Protein AF-A0A819QNM7-F1 (afdb_monomer_lite)

Secondary structure (DSSP, 8-state):
-HHHHHHHHHHHHHHSEEE-SBPPPHHHHHHHHHHHHHHHHHHHHHHHHHHHHHHHHHHHH-HHHHTTTTTEEEEEEEETTTTEEEEEEEE-----SHHHHHHHTSTT-EEEEEE--SSTTSPPEEEEEEEEESSHHHHHHH-BSHHHH-HHHHHHHHHHHTTTS--------GGG--S-TT-BHHHHHHTTTEEEEEEEE-HHHHHHHH-----EE-------HHHHHHHHHHTSTTHHHHHHHHHHHH--HHHHHHHSTTTEE-B-S-SEEEGGGTEEEEEEE-GGGGSTTS---

Foldseek 3Di:
DLVVLLVVLVVVQLQAWDFAQFQDDPVRQVVVLVVSVVCSQVVSLVVLLVVLVVVLVVLLVVCVVLVVQQQFDWAWDQDPVPSAIDTDRDRPPPPPDPVVVVLLNDSLFKDWDWADYNPPPDDIDTLPQQIDGSGNSNRQQSGFCLLLQDQVSVVVVCVVVVRPDDQPFGRDHPVPDPDPSPHGNNVCVSSSQFNDKDKFFASPQVCVQLPFDDKDFDDDDDPDPVNVVLVVVCVVPPVNVVVVVVVVVPDDPVVCCVPGVVGITGGGPDRIDRSSRTMDIDTDGHVCCVGSVPDPD

Organism: NCBI:txid392033

pLDDT: mean 73.73, std 16.75, range [39.16, 96.5]

Sequence (297 aa):
MSIQAVNDNWQLFVERQLVTGNALSPQLFQTEANYLLHQFQTQTQVIVFQALQLIRTITHVDRLIAVLRVNSNTYIYRSESANLFNITTRFDRLFTTLDTLNFSQSINCSYISMYIDPDPSNIAYRIPSFYFGCFNLEAIVQSLLECFYDTTCIDIIKLFIQLTGSINVSALNSNKIRVELNATMETIVSELMIEQWNSLTNYSNYFLICAPQTCTYTVIERYNFLHAIVMVFGLYGGLIVAFRFLALFLNNYEQLQIQYSDTLQYPCSQIGITYGSFISIKPIFHQVCSSSFTSDE

Radius of gyration: 33.85 Å; chains: 1; bounding box: 77×41×111 Å

Structure (mmCIF, N/CA/C/O backbone):
data_AF-A0A819QNM7-F1
#
_entry.id   AF-A0A819QNM7-F1
#
loop_
_atom_site.group_PDB
_atom_site.id
_atom_site.type_symbol
_atom_site.label_atom_id
_atom_site.label_alt_id
_atom_site.label_comp_id
_atom_site.label_asym_id
_atom_site.label_entity_id
_atom_site.label_seq_id
_atom_site.pdbx_PDB_ins_code
_atom_site.Cartn_x
_atom_site.Cartn_y
_atom_site.Cartn_z
_atom_site.occupancy
_atom_site.B_iso_or_equiv
_atom_site.auth_seq_id
_atom_site.auth_comp_id
_atom_site.auth_asym_id
_atom_site.auth_atom_id
_atom_site.pdbx_PDB_model_num
ATOM 1 N N . MET A 1 1 ? 0.067 -7.062 -8.976 1.00 80.31 1 MET A N 1
ATOM 2 C CA . MET A 1 1 ? 0.293 -7.682 -7.649 1.00 80.31 1 MET A CA 1
ATOM 3 C C . MET A 1 1 ? -0.25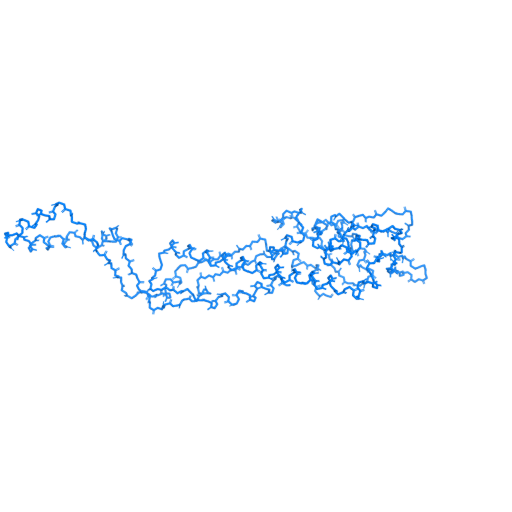0 -6.817 -6.518 1.00 80.31 1 MET A C 1
ATOM 5 O O . MET A 1 1 ? -1.184 -7.259 -5.869 1.00 80.31 1 MET A O 1
ATOM 9 N N . SER A 1 2 ? 0.249 -5.592 -6.307 1.00 88.00 2 SER A N 1
ATOM 10 C CA . SER A 1 2 ? -0.154 -4.755 -5.161 1.00 88.00 2 SER A CA 1
ATOM 11 C C . SER A 1 2 ? -1.653 -4.433 -5.113 1.00 88.00 2 SER A C 1
ATOM 13 O O . SER A 1 2 ? -2.272 -4.630 -4.075 1.00 88.00 2 SER A O 1
ATOM 15 N N . ILE A 1 3 ? -2.265 -4.038 -6.241 1.00 90.75 3 ILE A N 1
ATOM 16 C CA . ILE A 1 3 ? -3.720 -3.780 -6.325 1.00 90.75 3 ILE A CA 1
ATOM 17 C C . ILE A 1 3 ? -4.531 -5.007 -5.894 1.00 90.75 3 ILE A C 1
ATOM 19 O O . ILE A 1 3 ? -5.444 -4.900 -5.081 1.00 90.75 3 ILE A O 1
ATOM 23 N N . GLN A 1 4 ? -4.180 -6.178 -6.427 1.00 90.69 4 GLN A N 1
ATOM 24 C CA . GLN A 1 4 ? -4.877 -7.422 -6.120 1.00 90.69 4 GLN A CA 1
ATOM 25 C C . GLN A 1 4 ? -4.703 -7.809 -4.648 1.00 90.69 4 GLN A C 1
ATOM 27 O O . GLN A 1 4 ? -5.691 -8.077 -3.981 1.00 90.69 4 GLN A O 1
ATOM 32 N N . ALA A 1 5 ? -3.482 -7.729 -4.111 1.00 91.75 5 ALA A N 1
ATOM 33 C CA . ALA A 1 5 ? -3.221 -8.010 -2.702 1.00 91.75 5 ALA A CA 1
ATOM 34 C C . ALA A 1 5 ? -4.018 -7.090 -1.763 1.00 91.75 5 ALA A C 1
ATOM 36 O O . ALA A 1 5 ? -4.552 -7.549 -0.757 1.00 91.75 5 ALA A O 1
ATOM 37 N N . VAL A 1 6 ? -4.138 -5.801 -2.100 1.00 94.88 6 VAL A N 1
ATOM 38 C CA . VAL A 1 6 ? -4.959 -4.848 -1.339 1.00 94.88 6 VAL A CA 1
ATOM 39 C C . VAL A 1 6 ? -6.436 -5.226 -1.402 1.00 94.88 6 VAL A C 1
ATOM 41 O O . VAL A 1 6 ? -7.090 -5.236 -0.363 1.00 94.88 6 VAL A O 1
ATOM 44 N N . ASN A 1 7 ? -6.954 -5.567 -2.584 1.00 94.62 7 ASN A N 1
ATOM 45 C CA . ASN A 1 7 ? -8.352 -5.963 -2.752 1.00 94.62 7 ASN A CA 1
ATOM 46 C C . ASN A 1 7 ? -8.675 -7.258 -1.993 1.00 94.62 7 ASN A C 1
ATOM 48 O O . ASN A 1 7 ? -9.645 -7.288 -1.239 1.00 94.62 7 ASN A O 1
ATOM 52 N N . ASP A 1 8 ? -7.848 -8.291 -2.145 1.00 94.38 8 ASP A N 1
ATOM 53 C CA . ASP A 1 8 ? -8.051 -9.601 -1.520 1.00 94.38 8 ASP A CA 1
ATOM 54 C C . ASP A 1 8 ? -7.965 -9.494 0.011 1.00 94.38 8 ASP A C 1
ATOM 56 O O . ASP A 1 8 ? -8.854 -9.956 0.730 1.00 94.38 8 ASP A O 1
ATOM 60 N N . ASN A 1 9 ? -6.946 -8.795 0.528 1.00 94.50 9 ASN A N 1
ATOM 61 C CA . ASN A 1 9 ? -6.816 -8.567 1.966 1.00 94.50 9 ASN A CA 1
ATOM 62 C C . ASN A 1 9 ? -7.947 -7.691 2.513 1.00 94.50 9 ASN A C 1
ATOM 64 O O . ASN A 1 9 ? -8.358 -7.879 3.658 1.00 94.50 9 ASN A O 1
ATOM 68 N N . TRP A 1 10 ? -8.451 -6.731 1.729 1.00 96.12 10 TRP A N 1
ATOM 69 C CA . TRP A 1 10 ? -9.569 -5.886 2.142 1.00 96.12 10 TRP A CA 1
ATOM 70 C C . TRP A 1 10 ? -10.855 -6.696 2.314 1.00 96.12 10 TRP A C 1
ATOM 72 O O . TRP A 1 10 ? -11.532 -6.513 3.323 1.00 96.12 10 TRP A O 1
ATOM 82 N N . GLN A 1 11 ? -11.157 -7.626 1.397 1.00 95.12 11 GLN A N 1
ATOM 83 C CA . GLN A 1 11 ? -12.317 -8.523 1.529 1.00 95.12 11 GLN A CA 1
ATOM 84 C C . GLN A 1 11 ? -12.258 -9.323 2.838 1.00 95.12 11 GLN A C 1
ATOM 86 O O . GLN A 1 11 ? -13.226 -9.359 3.590 1.00 95.12 11 GLN A O 1
ATOM 91 N N . LEU A 1 12 ? -11.088 -9.871 3.175 1.00 94.94 12 LEU A N 1
ATOM 92 C CA . LEU A 1 12 ? -10.896 -10.600 4.432 1.00 94.94 12 LEU A CA 1
ATOM 93 C C . LEU A 1 12 ? -10.961 -9.690 5.666 1.00 94.94 12 LEU A C 1
ATOM 95 O O . LEU A 1 12 ? -11.399 -10.107 6.737 1.00 94.94 12 LEU A O 1
ATOM 99 N N . PHE A 1 13 ? -10.490 -8.448 5.549 1.00 96.38 13 PHE A N 1
ATOM 100 C CA . PHE A 1 13 ? -10.492 -7.491 6.649 1.00 96.38 13 PHE A CA 1
ATOM 101 C C . PHE A 1 13 ? -11.913 -7.073 7.032 1.00 96.38 13 PHE A C 1
ATOM 103 O O . PHE A 1 13 ? -12.232 -7.047 8.219 1.00 96.38 13 PHE A O 1
ATOM 110 N N . VAL A 1 14 ? -12.779 -6.781 6.057 1.00 95.94 14 VAL A N 1
ATOM 111 C CA . VAL A 1 14 ? -14.139 -6.288 6.333 1.00 95.94 14 VAL A CA 1
ATOM 112 C C . VAL A 1 14 ? -15.052 -7.330 6.983 1.00 95.94 14 VAL A C 1
ATOM 114 O O . VAL A 1 14 ? -16.005 -6.950 7.668 1.00 95.94 14 VAL A O 1
ATOM 117 N N . GLU A 1 15 ? -14.744 -8.617 6.811 1.00 96.12 15 GLU A N 1
ATOM 118 C CA . GLU A 1 15 ? -15.448 -9.744 7.435 1.00 96.12 15 GLU A CA 1
ATOM 119 C C . GLU A 1 15 ? -15.100 -9.931 8.920 1.00 96.12 15 GLU A C 1
ATOM 121 O O . GLU A 1 15 ? -15.875 -10.532 9.671 1.00 96.12 15 GLU A O 1
ATOM 126 N N . ARG A 1 16 ? -13.957 -9.402 9.378 1.00 96.00 16 ARG A N 1
ATOM 127 C CA . ARG A 1 16 ? -13.561 -9.466 10.792 1.00 96.00 16 ARG A CA 1
ATOM 128 C C . ARG A 1 16 ? -14.505 -8.642 11.658 1.00 96.00 16 ARG A C 1
ATOM 130 O O . ARG A 1 16 ? -15.141 -7.697 11.195 1.00 96.00 16 ARG A O 1
ATOM 137 N N . GLN A 1 17 ? -14.580 -8.999 12.937 1.00 94.69 17 GLN A N 1
ATOM 138 C CA . GLN A 1 17 ? -15.501 -8.384 13.885 1.00 94.69 17 GLN A CA 1
ATOM 139 C C . GLN A 1 17 ? -14.771 -7.639 14.998 1.00 94.69 17 GLN A C 1
ATOM 141 O O . GLN A 1 17 ? -13.782 -8.118 15.553 1.00 94.69 17 GLN A O 1
ATOM 146 N N . LEU A 1 18 ? -15.305 -6.474 15.354 1.00 94.25 18 LEU A N 1
ATOM 147 C CA . LEU A 1 18 ? -14.979 -5.763 16.577 1.00 94.25 18 LEU A CA 1
ATOM 148 C C . LEU A 1 18 ? -15.804 -6.384 17.696 1.00 94.25 18 LEU A C 1
ATOM 150 O O . LEU A 1 18 ? -17.034 -6.355 17.645 1.00 94.25 18 LEU A O 1
ATOM 154 N N . VAL A 1 19 ? -15.113 -6.957 18.677 1.00 92.25 19 VAL A N 1
ATOM 155 C CA . VAL A 1 19 ? -15.735 -7.638 19.810 1.00 92.25 19 VAL A CA 1
ATOM 156 C C . VAL A 1 19 ? -15.805 -6.673 20.983 1.00 92.25 19 VAL A C 1
ATOM 158 O O . VAL A 1 19 ? -14.776 -6.335 21.565 1.00 92.25 19 VAL A O 1
ATOM 161 N N . THR A 1 20 ? -17.006 -6.223 21.339 1.00 88.25 20 THR A N 1
ATOM 162 C CA . THR A 1 20 ? -17.201 -5.344 22.496 1.00 88.25 20 THR A CA 1
ATOM 163 C C . THR A 1 20 ? -18.508 -5.635 23.221 1.00 88.25 20 THR A C 1
ATOM 165 O O . THR A 1 20 ? -19.561 -5.784 22.609 1.00 88.25 20 THR A O 1
ATOM 168 N N . GLY A 1 21 ? -18.441 -5.721 24.552 1.00 84.44 21 GLY A N 1
ATOM 169 C CA . GLY A 1 21 ? -19.627 -5.900 25.395 1.00 84.44 21 GLY A CA 1
ATOM 170 C C . GLY A 1 21 ? -20.400 -4.600 25.632 1.00 84.44 21 GLY A C 1
ATOM 171 O O . GLY A 1 21 ? -21.610 -4.636 25.828 1.00 84.44 21 GLY A O 1
ATOM 172 N N . ASN A 1 22 ? -19.712 -3.455 25.575 1.00 86.62 22 ASN A N 1
ATOM 173 C CA . ASN A 1 22 ? -20.277 -2.123 25.790 1.00 86.62 22 ASN A CA 1
ATOM 174 C C . ASN A 1 22 ? -19.957 -1.207 24.599 1.00 86.62 22 ASN A C 1
ATOM 176 O O . ASN A 1 22 ? -18.906 -1.345 23.970 1.00 86.62 22 ASN A O 1
ATOM 180 N N . ALA A 1 23 ? -20.827 -0.244 24.307 1.00 88.44 23 ALA A N 1
ATOM 181 C CA . ALA A 1 23 ? -20.580 0.750 23.275 1.00 88.44 23 ALA A CA 1
ATOM 182 C C . ALA A 1 23 ? -19.332 1.559 23.638 1.00 88.44 23 ALA A C 1
ATOM 184 O O . ALA A 1 23 ? -19.218 2.102 24.740 1.00 88.44 23 ALA A O 1
ATOM 185 N N . LEU A 1 24 ? -18.393 1.629 22.701 1.00 90.25 24 LEU A N 1
ATOM 186 C CA . LEU A 1 24 ? -17.200 2.446 22.833 1.00 90.25 24 LEU A CA 1
ATOM 187 C C . LEU A 1 24 ? -17.590 3.923 22.778 1.00 90.25 24 LEU A C 1
ATOM 189 O O . LEU A 1 24 ? -18.465 4.313 22.005 1.00 90.25 24 LEU A O 1
ATOM 193 N N . SER A 1 25 ? -16.901 4.755 23.560 1.00 89.00 25 SER A N 1
ATOM 194 C CA . SER A 1 25 ? -17.013 6.205 23.405 1.00 89.00 25 SER A CA 1
ATOM 195 C C . SER A 1 25 ? -16.504 6.628 22.017 1.00 89.00 25 SER A C 1
ATOM 197 O O . SER A 1 25 ? -15.669 5.927 21.439 1.00 89.00 25 SER A O 1
ATOM 199 N N . PRO A 1 26 ? -16.921 7.789 21.477 1.00 88.38 26 PRO A N 1
ATOM 200 C CA . PRO A 1 26 ? -16.462 8.248 20.163 1.00 88.38 26 PRO A CA 1
ATOM 201 C C . PRO A 1 26 ? -14.932 8.300 20.028 1.00 88.38 26 PRO A C 1
ATOM 203 O O . PRO A 1 26 ? -14.382 7.969 18.981 1.00 88.38 26 PRO A O 1
ATOM 206 N N . GLN A 1 27 ? -14.234 8.675 21.104 1.00 89.56 27 GLN A N 1
ATOM 207 C CA . GLN A 1 27 ? -12.771 8.758 21.145 1.00 89.56 27 GLN A CA 1
ATOM 208 C C . GLN A 1 27 ? -12.117 7.370 21.131 1.00 89.56 27 GLN A C 1
ATOM 210 O O . GLN A 1 27 ? -11.174 7.138 20.371 1.00 89.56 27 GLN A O 1
ATOM 215 N N . LEU A 1 28 ? -12.628 6.438 21.944 1.00 91.12 28 LEU A N 1
ATOM 216 C CA . LEU A 1 28 ? -12.131 5.061 21.993 1.00 91.12 28 LEU A CA 1
ATOM 217 C C . LEU A 1 28 ? -12.413 4.329 20.682 1.00 91.12 28 LEU A C 1
ATOM 219 O O . LEU A 1 28 ? -11.520 3.683 20.147 1.00 91.12 28 LEU A O 1
ATOM 223 N N . PHE A 1 29 ? -13.610 4.505 20.118 1.00 94.50 29 PHE A N 1
ATOM 224 C CA . PHE A 1 29 ? -13.959 3.991 18.798 1.00 94.50 29 PHE A CA 1
ATOM 225 C C . PHE A 1 29 ? -13.000 4.506 17.724 1.00 94.50 29 PHE A C 1
ATOM 227 O O . PHE A 1 29 ? -12.488 3.714 16.942 1.00 94.50 29 PHE A O 1
ATOM 234 N N . GLN A 1 30 ? -12.732 5.816 17.683 1.00 94.69 30 GLN A N 1
ATOM 235 C CA . GLN A 1 30 ? -11.841 6.375 16.667 1.00 94.69 30 GLN A CA 1
ATOM 236 C C . GLN A 1 30 ? -10.412 5.844 16.818 1.00 94.69 30 GLN A C 1
ATOM 238 O O . GLN A 1 30 ? -9.759 5.555 15.818 1.00 94.69 30 GLN A O 1
ATOM 243 N N . THR A 1 31 ? -9.938 5.696 18.056 1.00 95.69 31 THR A N 1
ATOM 244 C CA . THR A 1 31 ? -8.613 5.132 18.352 1.00 95.69 31 THR A CA 1
ATOM 245 C C . THR A 1 31 ? -8.525 3.685 17.875 1.00 95.69 31 THR A C 1
ATOM 247 O O . THR A 1 31 ? -7.600 3.344 17.140 1.00 95.69 31 THR A O 1
ATOM 250 N N . GLU A 1 32 ? -9.520 2.866 18.214 1.00 95.12 32 GLU A N 1
ATOM 251 C CA . GLU A 1 32 ? -9.587 1.462 17.810 1.00 95.12 32 GLU A CA 1
ATOM 252 C C . GLU A 1 32 ? -9.702 1.323 16.286 1.00 95.12 32 GLU A C 1
ATOM 254 O O . GLU A 1 32 ? -8.932 0.601 15.661 1.00 95.12 32 GLU A O 1
ATOM 259 N N . ALA A 1 33 ? -10.594 2.080 15.645 1.00 95.94 33 ALA A N 1
ATOM 260 C CA . ALA A 1 33 ? -10.773 2.040 14.197 1.00 95.94 33 ALA A CA 1
ATOM 261 C C . ALA A 1 33 ? -9.506 2.476 13.441 1.00 95.94 33 ALA A C 1
ATOM 263 O O . ALA A 1 33 ? -9.132 1.848 12.449 1.00 95.94 33 ALA A O 1
ATOM 264 N N . ASN A 1 34 ? -8.811 3.512 13.923 1.00 96.00 34 ASN A N 1
ATOM 265 C CA . ASN A 1 34 ? -7.531 3.940 13.359 1.00 96.00 34 ASN A CA 1
ATOM 266 C C . ASN A 1 34 ? -6.443 2.876 13.548 1.00 96.00 34 ASN A C 1
ATOM 268 O O . ASN A 1 34 ? -5.653 2.649 12.633 1.00 96.00 34 ASN A O 1
ATOM 272 N N . TYR A 1 35 ? -6.409 2.210 14.704 1.00 96.06 35 TYR A N 1
ATOM 273 C CA . TYR A 1 35 ? -5.480 1.113 14.961 1.00 96.06 35 TYR A CA 1
ATOM 274 C C . TYR A 1 35 ? -5.723 -0.066 14.010 1.00 96.06 35 TYR A C 1
ATOM 276 O O . TYR A 1 35 ? -4.784 -0.539 13.371 1.00 96.06 35 TYR A O 1
ATOM 284 N N . LEU A 1 36 ? -6.982 -0.484 13.839 1.00 96.31 36 LEU A N 1
ATOM 285 C CA . LEU A 1 36 ? -7.370 -1.550 12.911 1.00 96.31 36 LEU A CA 1
ATOM 286 C C . LEU A 1 36 ? -6.993 -1.210 11.460 1.00 96.31 36 LEU A C 1
ATOM 288 O O . LEU A 1 36 ? -6.460 -2.055 10.740 1.00 96.31 36 LEU A O 1
ATOM 292 N N . LEU A 1 37 ? -7.222 0.038 11.039 1.00 96.50 37 LEU A N 1
ATOM 293 C CA . LEU A 1 37 ? -6.817 0.542 9.724 1.00 96.50 37 LEU A CA 1
ATOM 294 C C . LEU A 1 37 ? -5.297 0.511 9.538 1.00 96.50 37 LEU A C 1
ATOM 296 O O . LEU A 1 37 ? -4.815 0.029 8.513 1.00 96.50 37 LEU A O 1
ATOM 300 N N . HIS A 1 38 ? -4.542 0.993 10.525 1.00 95.56 38 HIS A N 1
ATOM 301 C CA . HIS A 1 38 ? -3.083 0.974 10.484 1.00 95.56 38 HIS A CA 1
ATOM 302 C C . HIS A 1 38 ? -2.555 -0.464 10.414 1.00 95.56 38 HIS A C 1
ATOM 304 O O . HIS A 1 38 ? -1.695 -0.782 9.596 1.00 95.56 38 HIS A O 1
ATOM 310 N N . GLN A 1 39 ? -3.114 -1.367 11.221 1.00 95.56 39 GLN A N 1
ATOM 311 C CA . GLN A 1 39 ? -2.761 -2.781 11.198 1.00 95.56 39 GLN A CA 1
ATOM 312 C C . GLN A 1 39 ? -3.006 -3.403 9.818 1.00 95.56 39 GLN A C 1
ATOM 314 O O . GLN A 1 39 ? -2.134 -4.106 9.309 1.00 95.56 39 GLN A O 1
ATOM 319 N N . PHE A 1 40 ? -4.152 -3.121 9.190 1.00 95.75 40 PHE A N 1
ATOM 320 C CA . PHE A 1 40 ? -4.450 -3.573 7.829 1.00 95.75 40 PHE A CA 1
ATOM 321 C C . PHE A 1 40 ? -3.408 -3.082 6.812 1.00 95.75 40 PHE A C 1
ATOM 323 O O . PHE A 1 40 ? -2.901 -3.880 6.017 1.00 95.75 40 PHE A O 1
ATOM 330 N N . GLN A 1 41 ? -3.061 -1.793 6.859 1.00 94.50 41 GLN A N 1
ATOM 331 C CA . GLN A 1 41 ? -2.079 -1.181 5.960 1.00 94.50 41 GLN A CA 1
ATOM 332 C C . GLN A 1 41 ? -0.704 -1.844 6.111 1.00 94.50 41 GLN A C 1
ATOM 334 O O . GLN A 1 41 ? -0.151 -2.337 5.127 1.00 94.50 41 GLN A O 1
ATOM 339 N N . THR A 1 42 ? -0.190 -1.936 7.342 1.00 94.50 42 THR A N 1
ATOM 340 C CA . THR A 1 42 ? 1.124 -2.530 7.621 1.00 94.50 42 THR A CA 1
ATOM 341 C C . THR A 1 42 ? 1.170 -4.013 7.255 1.00 94.50 42 THR A C 1
ATOM 343 O O . THR A 1 42 ? 2.127 -4.465 6.632 1.00 94.50 42 THR A O 1
ATOM 346 N N . GLN A 1 43 ? 0.140 -4.792 7.598 1.00 93.69 43 GLN A N 1
ATOM 347 C CA . GLN A 1 43 ? 0.114 -6.223 7.276 1.00 93.69 43 GLN A CA 1
ATOM 348 C C . GLN A 1 43 ? 0.075 -6.460 5.765 1.00 93.69 43 GLN A C 1
ATOM 350 O O . GLN A 1 43 ? 0.793 -7.323 5.261 1.00 93.69 43 GLN A O 1
ATOM 355 N N . THR A 1 44 ? -0.705 -5.665 5.032 1.00 94.44 44 THR A N 1
ATOM 356 C CA . THR A 1 44 ? -0.777 -5.766 3.569 1.00 94.44 44 THR A CA 1
ATOM 357 C C . THR A 1 44 ? 0.560 -5.410 2.918 1.00 94.44 44 THR A C 1
ATOM 359 O O . THR A 1 44 ? 1.008 -6.136 2.031 1.00 94.44 44 THR A O 1
ATOM 362 N N . GLN A 1 45 ? 1.235 -4.354 3.393 1.00 92.81 45 GLN A N 1
ATOM 363 C CA . GLN A 1 45 ? 2.588 -3.993 2.949 1.00 92.81 45 GLN A CA 1
ATOM 364 C C . GLN A 1 45 ? 3.576 -5.142 3.170 1.00 92.81 45 GLN A C 1
ATOM 366 O O . GLN A 1 45 ? 4.274 -5.544 2.240 1.00 92.81 45 GLN A O 1
ATOM 371 N N . VAL A 1 46 ? 3.590 -5.726 4.373 1.00 91.38 46 VAL A N 1
ATOM 372 C CA . VAL A 1 46 ? 4.484 -6.843 4.715 1.00 91.38 46 VAL A CA 1
ATOM 373 C C . VAL A 1 46 ? 4.239 -8.058 3.821 1.00 91.38 46 VAL A C 1
ATOM 375 O O . VAL A 1 46 ? 5.205 -8.653 3.349 1.00 91.38 46 VAL A O 1
ATOM 378 N N . ILE A 1 47 ? 2.980 -8.409 3.538 1.00 89.94 47 ILE A N 1
ATOM 379 C CA . ILE A 1 47 ? 2.642 -9.541 2.660 1.00 89.94 47 ILE A CA 1
ATOM 380 C C . ILE A 1 47 ? 3.211 -9.331 1.251 1.00 89.94 47 ILE A C 1
ATOM 382 O O . ILE A 1 47 ? 3.856 -10.227 0.705 1.00 89.94 47 ILE A O 1
ATOM 386 N N . VAL A 1 48 ? 3.012 -8.148 0.664 1.00 90.56 48 VAL A N 1
ATOM 387 C CA . VAL A 1 48 ? 3.518 -7.851 -0.687 1.00 90.56 48 VAL A CA 1
ATOM 388 C C . VAL A 1 48 ? 5.041 -7.778 -0.705 1.00 90.56 48 VAL A C 1
ATOM 390 O O . VAL A 1 48 ? 5.665 -8.319 -1.617 1.00 90.56 48 VAL A O 1
ATOM 393 N N . PHE A 1 49 ? 5.655 -7.184 0.318 1.00 89.62 49 PHE A N 1
ATOM 394 C CA . PHE A 1 49 ? 7.107 -7.154 0.452 1.00 89.62 49 PHE A CA 1
ATOM 395 C C . PHE A 1 49 ? 7.697 -8.568 0.544 1.00 89.62 49 PHE A C 1
ATOM 397 O O . PHE A 1 49 ? 8.645 -8.889 -0.168 1.00 89.62 49 PHE A O 1
ATOM 404 N N . GLN A 1 50 ? 7.111 -9.448 1.359 1.00 89.81 50 GLN A N 1
ATOM 405 C CA . GLN A 1 50 ? 7.540 -10.845 1.473 1.00 89.81 50 GLN A CA 1
ATOM 406 C C . GLN A 1 50 ? 7.376 -11.607 0.156 1.00 89.81 50 GLN A C 1
ATOM 408 O O . GLN A 1 50 ? 8.279 -12.345 -0.236 1.00 89.81 50 GLN A O 1
ATOM 413 N N . ALA A 1 51 ? 6.265 -11.400 -0.556 1.00 89.38 51 ALA A N 1
ATOM 414 C CA . ALA A 1 51 ? 6.056 -11.989 -1.875 1.00 89.38 51 ALA A CA 1
ATOM 415 C C . ALA A 1 51 ? 7.119 -11.514 -2.881 1.00 89.38 51 ALA A C 1
ATOM 417 O O . ALA A 1 51 ? 7.688 -12.329 -3.607 1.00 89.38 51 ALA A O 1
ATOM 418 N N . LEU A 1 52 ? 7.450 -10.218 -2.883 1.00 86.25 52 LEU A N 1
ATOM 419 C CA . LEU A 1 52 ? 8.508 -9.664 -3.728 1.00 86.25 52 LEU A CA 1
ATOM 420 C C . LEU A 1 52 ? 9.878 -10.270 -3.392 1.00 86.25 52 LEU A C 1
ATOM 422 O O . LEU A 1 52 ? 10.603 -10.672 -4.300 1.00 86.25 52 LEU A O 1
ATOM 426 N N . GLN A 1 53 ? 10.224 -10.382 -2.108 1.00 85.81 53 GLN A N 1
ATOM 427 C CA . GLN A 1 53 ? 11.484 -10.996 -1.668 1.00 85.81 53 GLN A CA 1
ATOM 428 C C . GLN A 1 53 ? 11.571 -12.478 -2.047 1.00 85.81 53 GLN A C 1
ATOM 430 O O . GLN A 1 53 ? 12.627 -12.953 -2.473 1.00 85.81 53 GLN A O 1
ATOM 435 N N . LEU A 1 54 ? 10.455 -13.206 -1.962 1.00 85.06 54 LEU A N 1
ATOM 436 C CA . LEU A 1 54 ? 10.381 -14.590 -2.414 1.00 85.06 54 LEU A CA 1
ATOM 437 C C . LEU A 1 54 ? 10.643 -14.693 -3.921 1.00 85.06 54 LEU A C 1
ATOM 439 O O . LEU A 1 54 ? 11.469 -15.501 -4.338 1.00 85.06 54 LEU A O 1
ATOM 443 N N . ILE A 1 55 ? 10.010 -13.841 -4.735 1.00 82.69 55 ILE A N 1
ATOM 444 C CA . ILE A 1 55 ? 10.225 -13.819 -6.190 1.00 82.69 55 ILE A CA 1
ATOM 445 C C . ILE A 1 55 ? 11.676 -13.455 -6.522 1.00 82.69 55 ILE A C 1
ATOM 447 O O . ILE A 1 55 ? 12.287 -14.114 -7.362 1.00 82.69 55 ILE A O 1
ATOM 451 N N . ARG A 1 56 ? 12.266 -12.462 -5.844 1.00 79.62 56 ARG A N 1
ATOM 452 C CA . ARG A 1 56 ? 13.691 -12.105 -6.001 1.00 79.62 56 ARG A CA 1
ATOM 453 C C . ARG A 1 56 ? 14.606 -13.286 -5.674 1.00 79.62 56 ARG A C 1
ATOM 455 O O . ARG A 1 56 ? 15.525 -13.587 -6.429 1.00 79.62 56 ARG A O 1
ATOM 462 N N . THR A 1 57 ? 14.314 -14.009 -4.597 1.00 76.06 57 THR A N 1
ATOM 463 C CA . THR A 1 57 ? 15.111 -15.171 -4.184 1.00 76.06 57 THR A CA 1
ATOM 464 C C . THR A 1 57 ? 14.989 -16.322 -5.185 1.00 76.06 57 THR A C 1
ATOM 466 O O . THR A 1 57 ? 16.002 -16.897 -5.574 1.00 76.06 57 THR A O 1
ATOM 469 N N . ILE A 1 58 ? 13.776 -16.638 -5.651 1.00 71.25 58 ILE A N 1
ATOM 470 C CA . ILE A 1 58 ? 13.540 -17.716 -6.627 1.00 71.25 58 ILE A CA 1
ATOM 471 C C . ILE A 1 58 ? 14.190 -17.380 -7.972 1.00 71.25 58 ILE A C 1
ATOM 473 O O . ILE A 1 58 ? 14.932 -18.197 -8.510 1.00 71.25 58 ILE A O 1
ATOM 477 N N . THR A 1 59 ? 13.990 -16.162 -8.483 1.00 71.31 59 THR A N 1
ATOM 478 C CA . THR A 1 59 ? 14.586 -15.724 -9.761 1.00 71.31 59 THR A CA 1
ATOM 479 C C . THR A 1 59 ? 16.115 -15.732 -9.726 1.00 71.31 59 THR A C 1
ATOM 481 O O . THR A 1 59 ? 16.748 -16.031 -10.737 1.00 71.31 59 THR A O 1
ATOM 484 N N . HIS A 1 60 ? 16.716 -15.481 -8.561 1.00 65.12 60 HIS A N 1
ATOM 485 C CA . HIS A 1 60 ? 18.153 -15.626 -8.359 1.00 65.12 60 HIS A CA 1
ATOM 486 C C . HIS A 1 60 ? 18.617 -17.092 -8.266 1.00 65.12 60 HIS A C 1
ATOM 488 O O . HIS A 1 60 ? 19.713 -17.404 -8.730 1.00 65.12 60 HIS A O 1
ATOM 494 N N . VAL A 1 61 ? 17.831 -17.989 -7.656 1.00 58.22 61 VAL A N 1
ATOM 495 C CA . VAL A 1 61 ? 18.172 -19.418 -7.484 1.00 58.22 61 VAL A CA 1
ATOM 496 C C . VAL A 1 61 ? 17.981 -20.221 -8.777 1.00 58.22 61 VAL A C 1
ATOM 498 O O . VAL A 1 61 ? 18.779 -21.126 -9.031 1.00 58.22 61 VAL A O 1
ATOM 501 N N . ASP A 1 62 ? 17.042 -19.835 -9.648 1.00 53.34 62 ASP A N 1
ATOM 502 C CA . ASP A 1 62 ? 16.789 -20.413 -10.986 1.00 53.34 62 ASP A CA 1
ATOM 503 C C . ASP A 1 62 ? 17.897 -20.100 -12.021 1.00 53.34 62 ASP A C 1
ATOM 505 O O . ASP A 1 62 ? 17.681 -19.984 -13.234 1.00 53.34 62 ASP A O 1
ATOM 509 N N . ARG A 1 63 ? 19.150 -20.063 -11.550 1.00 53.88 63 ARG A N 1
ATOM 510 C CA . ARG A 1 63 ? 20.393 -19.884 -12.312 1.00 53.88 63 ARG A CA 1
ATOM 511 C C . ARG A 1 63 ? 20.508 -20.802 -13.533 1.00 53.88 63 ARG A C 1
ATOM 513 O O . ARG A 1 63 ? 21.316 -20.517 -14.404 1.00 53.88 63 ARG A O 1
ATOM 520 N N . LEU A 1 64 ? 19.714 -21.867 -13.648 1.00 45.94 64 LEU A N 1
ATOM 521 C CA . LEU A 1 64 ? 19.690 -22.766 -14.806 1.00 45.94 64 LEU A CA 1
ATOM 522 C C . LEU A 1 64 ? 19.309 -22.073 -16.129 1.00 45.94 64 LEU A C 1
ATOM 524 O O . LEU A 1 64 ? 19.829 -22.465 -17.171 1.00 45.94 64 LEU A O 1
ATOM 528 N N . ILE A 1 65 ? 18.482 -21.020 -16.109 1.00 44.88 65 ILE A N 1
ATOM 529 C CA . ILE A 1 65 ? 18.183 -20.219 -17.317 1.00 44.88 65 ILE A CA 1
ATOM 530 C C . ILE A 1 65 ? 19.133 -19.017 -17.433 1.00 44.88 65 ILE A C 1
ATOM 532 O O . ILE A 1 65 ? 19.561 -18.672 -18.537 1.00 44.88 65 ILE A O 1
ATOM 536 N N . ALA A 1 66 ? 19.522 -18.419 -16.302 1.00 45.03 66 ALA A N 1
ATOM 537 C CA . ALA A 1 66 ? 20.417 -17.265 -16.270 1.00 45.03 66 ALA A CA 1
ATOM 538 C C . ALA A 1 66 ? 21.849 -17.630 -16.711 1.00 45.03 66 ALA A C 1
ATOM 540 O O . ALA A 1 66 ? 22.405 -16.944 -17.559 1.00 45.03 66 ALA A O 1
ATOM 541 N N . VAL A 1 67 ? 22.425 -18.755 -16.268 1.00 41.72 67 VAL A N 1
ATOM 542 C CA . VAL A 1 67 ? 23.782 -19.209 -16.660 1.00 41.72 67 VAL A CA 1
ATOM 543 C C . VAL A 1 67 ? 23.930 -19.381 -18.180 1.00 41.72 67 VAL A C 1
ATOM 545 O O . VAL A 1 67 ? 25.035 -19.271 -18.704 1.00 41.72 67 VAL A O 1
ATOM 548 N N . LEU A 1 68 ? 22.828 -19.570 -18.914 1.00 46.62 68 LEU A N 1
ATOM 549 C CA . LEU A 1 68 ? 22.840 -19.608 -20.378 1.00 46.62 68 LEU A CA 1
ATOM 550 C C . LEU A 1 68 ? 22.623 -18.236 -21.050 1.00 46.62 68 LEU A C 1
ATOM 552 O O . LEU A 1 68 ? 22.763 -18.161 -22.270 1.00 46.62 68 LEU A O 1
ATOM 556 N N . ARG A 1 69 ? 22.243 -17.169 -20.323 1.00 48.59 69 ARG A N 1
ATOM 557 C CA . ARG A 1 69 ? 21.721 -15.918 -20.920 1.00 48.59 69 ARG A CA 1
ATOM 558 C C . ARG A 1 69 ? 22.012 -14.584 -20.198 1.00 48.59 69 ARG A C 1
ATOM 560 O O . ARG A 1 69 ? 21.520 -13.576 -20.686 1.00 48.59 69 ARG A O 1
ATOM 567 N N . VAL A 1 70 ? 22.771 -14.505 -19.096 1.00 48.16 70 VAL A N 1
ATOM 568 C CA . VAL A 1 70 ? 22.820 -13.241 -18.308 1.00 48.16 70 VAL A CA 1
ATOM 569 C C . VAL A 1 70 ? 23.661 -12.083 -18.850 1.00 48.16 70 VAL A C 1
ATOM 571 O O . VAL A 1 70 ? 23.458 -10.955 -18.421 1.00 48.16 70 VAL A O 1
ATOM 574 N N . ASN A 1 71 ? 24.576 -12.306 -19.789 1.00 47.06 71 ASN A N 1
ATOM 575 C CA . ASN A 1 71 ? 25.487 -11.243 -20.238 1.00 47.06 71 ASN A CA 1
ATOM 576 C C . ASN A 1 71 ? 25.126 -10.743 -21.636 1.00 47.06 71 ASN A C 1
ATOM 578 O O . ASN A 1 71 ? 25.992 -10.635 -22.502 1.00 47.06 71 ASN A O 1
ATOM 582 N N . SER A 1 72 ? 23.839 -10.525 -21.904 1.00 45.62 72 SER A N 1
ATOM 583 C CA . SER A 1 72 ? 23.400 -9.983 -23.186 1.00 45.62 72 SER A CA 1
ATOM 584 C C . SER A 1 72 ? 23.398 -8.461 -23.159 1.00 45.62 72 SER A C 1
ATOM 586 O O . SER A 1 72 ? 22.538 -7.856 -22.522 1.00 45.62 72 SER A O 1
ATOM 588 N N . ASN A 1 73 ? 24.296 -7.854 -23.925 1.00 45.97 73 ASN A N 1
ATOM 589 C CA . ASN A 1 73 ? 24.077 -6.497 -24.394 1.00 45.97 73 ASN A CA 1
ATOM 590 C C . ASN A 1 73 ? 23.098 -6.576 -25.572 1.00 45.97 73 ASN A C 1
ATOM 592 O O . ASN A 1 73 ? 23.284 -7.355 -26.514 1.00 45.97 73 ASN A O 1
ATOM 596 N N . THR A 1 74 ? 22.001 -5.829 -25.496 1.00 44.91 74 THR A N 1
ATOM 597 C CA . THR A 1 74 ? 21.009 -5.780 -26.573 1.00 44.91 74 THR A CA 1
ATOM 598 C C . THR A 1 74 ? 21.443 -4.723 -27.574 1.00 44.91 74 THR A C 1
ATOM 600 O O . THR A 1 74 ? 21.334 -3.530 -27.315 1.00 44.91 74 THR A O 1
ATOM 603 N N . TYR A 1 75 ? 21.949 -5.171 -28.717 1.00 48.56 75 TYR A N 1
ATOM 604 C CA . TYR A 1 75 ? 22.277 -4.318 -29.850 1.00 48.56 75 TYR A CA 1
ATOM 605 C C . TYR A 1 75 ? 21.099 -4.325 -30.800 1.00 48.56 75 TYR A C 1
ATOM 607 O O . TYR A 1 75 ? 20.541 -5.380 -31.108 1.00 48.56 75 TYR A O 1
ATOM 615 N N . ILE A 1 76 ? 20.743 -3.157 -31.298 1.00 48.19 76 ILE A N 1
ATOM 616 C CA . ILE A 1 76 ? 19.723 -3.032 -32.325 1.00 48.19 76 ILE A CA 1
ATOM 617 C C . ILE A 1 76 ? 20.403 -2.424 -33.519 1.00 48.19 76 ILE A C 1
ATOM 619 O O . ILE A 1 76 ? 20.930 -1.327 -33.412 1.00 48.19 76 ILE A O 1
ATOM 623 N N . TYR A 1 77 ? 20.410 -3.137 -34.641 1.00 51.53 77 TYR A N 1
ATOM 624 C CA . TYR A 1 77 ? 20.961 -2.607 -35.878 1.00 51.53 77 TYR A CA 1
ATOM 625 C C . TYR A 1 77 ? 19.989 -2.704 -37.031 1.00 51.53 77 TYR A C 1
ATOM 627 O O . TYR A 1 77 ? 19.208 -3.645 -37.150 1.00 51.53 77 TYR A O 1
ATOM 635 N N . ARG A 1 78 ? 20.036 -1.695 -37.897 1.00 47.50 78 ARG A N 1
ATOM 636 C CA . ARG A 1 78 ? 19.239 -1.669 -39.114 1.00 47.50 78 ARG A CA 1
ATOM 637 C C . ARG A 1 78 ? 19.835 -2.668 -40.102 1.00 47.50 78 ARG A C 1
ATOM 639 O O . ARG A 1 78 ? 20.995 -2.549 -40.482 1.00 47.50 78 ARG A O 1
ATOM 646 N N . SER A 1 79 ? 19.055 -3.665 -40.503 1.00 49.09 79 SER A N 1
ATOM 647 C CA . SER A 1 79 ? 19.449 -4.589 -41.562 1.00 49.09 79 SER A CA 1
ATOM 648 C C . SER A 1 79 ? 19.248 -3.914 -42.919 1.00 49.09 79 SER A C 1
ATOM 650 O O . SER A 1 79 ? 18.122 -3.565 -43.282 1.00 49.09 79 SER A O 1
ATOM 652 N N . GLU A 1 80 ? 20.335 -3.737 -43.674 1.00 53.03 80 GLU A N 1
ATOM 653 C CA . GLU A 1 80 ? 20.321 -3.077 -44.990 1.00 53.03 80 GLU A CA 1
ATOM 654 C C . GLU A 1 80 ? 19.438 -3.793 -46.026 1.00 53.03 80 GLU A C 1
ATOM 656 O O . GLU A 1 80 ? 18.970 -3.168 -46.973 1.00 53.03 80 GLU A O 1
ATOM 661 N N . SER A 1 81 ? 19.166 -5.090 -45.849 1.00 55.03 81 SER A N 1
ATOM 662 C CA . SER A 1 81 ? 18.420 -5.897 -46.819 1.00 55.03 81 SER A CA 1
ATOM 663 C C . SER A 1 81 ? 16.901 -5.890 -46.630 1.00 55.03 81 SER A C 1
ATOM 665 O O . SER A 1 81 ? 16.193 -6.325 -47.536 1.00 55.03 81 SER A O 1
ATOM 667 N N . ALA A 1 82 ? 16.383 -5.419 -45.489 1.00 52.50 82 ALA A N 1
ATOM 668 C CA . ALA A 1 82 ? 14.963 -5.577 -45.164 1.00 52.50 82 ALA A CA 1
ATOM 669 C C . ALA A 1 82 ? 14.249 -4.313 -44.659 1.00 52.50 82 ALA A C 1
ATOM 671 O O . ALA A 1 82 ? 13.050 -4.383 -44.407 1.00 52.50 82 ALA A O 1
ATOM 672 N N . ASN A 1 83 ? 14.928 -3.168 -44.489 1.00 50.16 83 ASN A N 1
ATOM 673 C CA . ASN A 1 83 ? 14.365 -2.012 -43.760 1.00 50.16 83 ASN A CA 1
ATOM 674 C C . ASN A 1 83 ? 13.832 -2.384 -42.354 1.00 50.16 83 ASN A C 1
ATOM 676 O O . ASN A 1 83 ? 13.023 -1.666 -41.771 1.00 50.16 83 ASN A O 1
ATOM 680 N N . LEU A 1 84 ? 14.301 -3.503 -41.797 1.00 43.06 84 LEU A N 1
ATOM 681 C CA . LEU A 1 84 ? 13.943 -4.007 -40.477 1.00 43.06 84 LEU A CA 1
ATOM 682 C C . LEU A 1 84 ? 15.121 -3.782 -39.532 1.00 43.06 84 LEU A C 1
ATOM 684 O O . LEU A 1 84 ? 16.280 -3.988 -39.900 1.00 43.06 84 LEU A O 1
ATOM 688 N N . PHE A 1 85 ? 14.830 -3.356 -38.307 1.00 48.03 85 PHE A N 1
ATOM 689 C CA . PHE A 1 85 ? 15.822 -3.316 -37.241 1.00 48.03 85 PHE A CA 1
ATOM 690 C C . PHE A 1 85 ? 15.898 -4.699 -36.593 1.00 48.03 85 PHE A C 1
ATOM 692 O O . PHE A 1 85 ? 14.920 -5.188 -36.033 1.00 48.03 85 PHE A O 1
ATOM 699 N N . ASN A 1 86 ? 17.060 -5.340 -36.684 1.00 42.19 86 ASN A N 1
ATOM 700 C CA . ASN A 1 86 ? 17.320 -6.599 -36.009 1.00 42.19 86 ASN A CA 1
ATOM 701 C C . ASN A 1 86 ? 17.726 -6.312 -34.568 1.00 42.19 86 ASN A C 1
ATOM 703 O O . ASN A 1 86 ? 18.743 -5.665 -34.310 1.00 42.19 86 ASN A O 1
ATOM 707 N N . ILE A 1 87 ? 16.941 -6.841 -33.634 1.00 46.38 87 ILE A N 1
ATOM 708 C CA . ILE A 1 87 ? 17.316 -6.910 -32.227 1.00 46.38 87 ILE A CA 1
ATOM 709 C C . ILE A 1 87 ? 18.234 -8.116 -32.075 1.00 46.38 87 ILE A C 1
ATOM 711 O O . ILE A 1 87 ? 17.807 -9.262 -32.215 1.00 46.38 87 ILE A O 1
ATOM 715 N N . THR A 1 88 ? 19.507 -7.866 -31.793 1.00 42.16 88 THR A N 1
ATOM 716 C CA . THR A 1 88 ? 20.447 -8.920 -31.434 1.00 42.16 88 THR A CA 1
ATOM 717 C C . THR A 1 88 ? 20.936 -8.699 -30.026 1.00 42.16 88 THR A C 1
ATOM 719 O O . THR A 1 88 ? 21.715 -7.795 -29.739 1.00 42.16 88 THR A O 1
ATOM 722 N N . THR A 1 89 ? 20.519 -9.579 -29.136 1.00 41.84 89 THR A N 1
ATOM 723 C CA . THR A 1 89 ? 21.207 -9.781 -27.871 1.00 41.84 89 THR A CA 1
ATOM 724 C C . THR A 1 89 ? 22.552 -10.427 -28.183 1.00 41.84 89 THR A C 1
ATOM 726 O O . THR A 1 89 ? 22.616 -11.630 -28.456 1.00 41.84 89 THR A O 1
ATOM 729 N N . ARG A 1 90 ? 23.628 -9.637 -28.217 1.00 42.12 90 ARG A N 1
ATOM 730 C CA . ARG A 1 90 ? 24.977 -10.197 -28.296 1.00 42.12 90 ARG A CA 1
ATOM 731 C C . ARG A 1 90 ? 25.406 -10.479 -26.872 1.00 42.12 90 ARG A C 1
ATOM 733 O O . ARG A 1 90 ? 25.401 -9.601 -26.015 1.00 42.12 90 ARG A O 1
ATOM 740 N N . PHE A 1 91 ? 25.762 -11.729 -26.633 1.00 48.78 91 PHE A N 1
ATOM 741 C CA . PHE A 1 91 ? 26.378 -12.111 -25.380 1.00 48.78 91 PHE A CA 1
ATOM 742 C C . PHE A 1 91 ? 27.776 -11.515 -25.363 1.00 48.78 91 PHE A C 1
ATOM 744 O O . PHE A 1 91 ? 28.639 -11.958 -26.130 1.00 48.78 91 PHE A O 1
ATOM 751 N N . ASP A 1 92 ? 27.995 -10.504 -24.533 1.00 43.19 92 ASP A N 1
ATOM 752 C CA . ASP A 1 92 ? 29.342 -10.022 -24.331 1.00 43.19 92 ASP A CA 1
ATOM 753 C C . ASP A 1 92 ? 30.098 -11.103 -23.561 1.00 43.19 92 ASP A C 1
ATOM 755 O O . ASP A 1 92 ? 29.901 -11.339 -22.370 1.00 43.19 92 ASP A O 1
ATOM 759 N N . ARG A 1 93 ? 31.016 -11.772 -24.266 1.00 39.16 93 ARG A N 1
ATOM 760 C CA . ARG A 1 93 ? 32.112 -12.531 -23.647 1.00 39.16 93 ARG A CA 1
ATOM 761 C C . ARG A 1 93 ? 33.160 -11.587 -23.031 1.00 39.16 93 ARG A C 1
ATOM 763 O O . ARG A 1 93 ? 34.304 -11.989 -22.838 1.00 39.16 93 ARG A O 1
ATOM 770 N N . LEU A 1 94 ? 32.813 -10.330 -22.757 1.00 43.59 94 LEU A N 1
ATOM 771 C CA . LEU A 1 94 ? 33.708 -9.313 -22.212 1.00 43.59 94 LEU A CA 1
ATOM 772 C C . LEU A 1 94 ? 33.682 -9.320 -20.683 1.00 43.59 94 LEU A C 1
ATOM 774 O O . LEU A 1 94 ? 33.474 -8.299 -20.045 1.00 43.59 94 LEU A O 1
ATOM 778 N N . PHE A 1 95 ? 33.942 -10.477 -20.084 1.00 47.59 95 PHE A N 1
ATOM 779 C CA . PHE A 1 95 ? 34.298 -10.550 -18.669 1.00 47.59 95 PHE A CA 1
ATOM 780 C C . PHE A 1 95 ? 35.608 -11.321 -18.558 1.00 47.59 95 PHE A C 1
ATOM 782 O O . PHE A 1 95 ? 35.663 -12.491 -18.195 1.00 47.59 95 PHE A O 1
ATOM 789 N N . THR A 1 96 ? 36.681 -10.667 -19.005 1.00 43.41 96 THR A N 1
ATOM 790 C CA . THR A 1 96 ? 38.040 -11.222 -19.065 1.00 43.41 96 THR A CA 1
ATOM 791 C C . THR A 1 96 ? 38.785 -11.129 -17.729 1.00 43.41 96 THR A C 1
ATOM 793 O O . THR A 1 96 ? 39.921 -11.590 -17.638 1.00 43.41 96 THR A O 1
ATOM 796 N N . THR A 1 97 ? 38.165 -10.580 -16.677 1.00 44.88 97 THR A N 1
ATOM 797 C CA . THR A 1 97 ? 38.750 -10.473 -15.331 1.00 44.88 97 THR A CA 1
ATOM 798 C C . THR A 1 97 ? 37.873 -11.173 -14.287 1.00 44.88 97 THR A C 1
ATOM 800 O O . THR A 1 97 ? 36.647 -11.048 -14.312 1.00 44.88 97 THR A O 1
ATOM 803 N N . LEU A 1 98 ? 38.495 -11.902 -13.348 1.00 50.25 98 LEU A N 1
ATOM 804 C CA . LEU A 1 98 ? 37.802 -12.646 -12.281 1.00 50.25 98 LEU A CA 1
ATOM 805 C C . LEU A 1 98 ? 36.804 -11.785 -11.478 1.00 50.25 98 LEU A C 1
ATOM 807 O O . LEU A 1 98 ? 35.760 -12.288 -11.068 1.00 50.25 98 LEU A O 1
ATOM 811 N N . ASP A 1 99 ? 37.084 -10.492 -11.300 1.00 48.19 99 ASP A N 1
ATOM 812 C CA . ASP A 1 99 ? 36.235 -9.572 -10.527 1.00 48.19 99 ASP A CA 1
ATOM 813 C C . ASP A 1 99 ? 34.862 -9.335 -11.168 1.00 48.19 99 ASP A C 1
ATOM 815 O O . ASP A 1 99 ? 33.852 -9.192 -10.479 1.00 48.19 99 ASP A O 1
ATOM 819 N N . THR A 1 100 ? 34.796 -9.356 -12.498 1.00 49.47 100 THR A N 1
ATOM 820 C CA . THR A 1 100 ? 33.547 -9.112 -13.229 1.00 49.47 100 THR A CA 1
ATOM 821 C C . THR A 1 100 ? 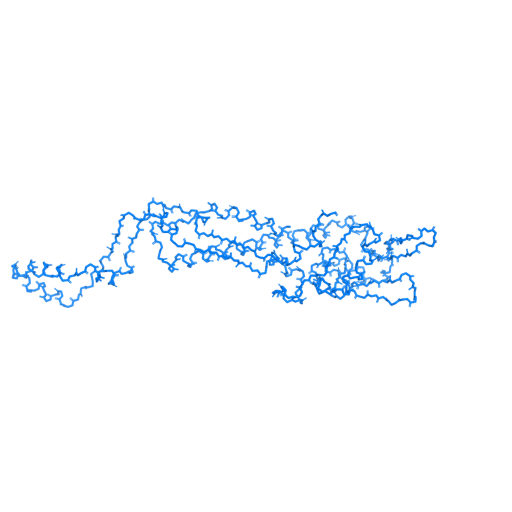32.649 -10.348 -13.303 1.00 49.47 100 THR A C 1
ATOM 823 O O . THR A 1 100 ? 31.425 -10.231 -13.230 1.00 49.47 100 THR A O 1
ATOM 826 N N . LEU A 1 101 ? 33.245 -11.546 -13.317 1.00 52.88 101 LEU A N 1
ATOM 827 C CA . LEU A 1 101 ? 32.516 -12.806 -13.167 1.00 52.88 101 LEU A CA 1
ATOM 828 C C . LEU A 1 101 ? 31.856 -12.893 -11.781 1.00 52.88 101 LEU A C 1
ATOM 830 O O . LEU A 1 101 ? 30.705 -13.313 -11.674 1.00 52.88 101 LEU A O 1
ATOM 834 N N . ASN A 1 102 ? 32.548 -12.433 -10.735 1.00 52.47 102 ASN A N 1
ATOM 835 C CA . ASN A 1 102 ? 32.014 -12.377 -9.373 1.00 52.47 102 ASN A CA 1
ATOM 836 C C . ASN A 1 102 ? 30.875 -11.354 -9.238 1.00 52.47 102 ASN A C 1
ATOM 838 O O . ASN A 1 102 ? 29.875 -11.641 -8.583 1.00 52.47 102 ASN A O 1
ATOM 842 N N . PHE A 1 103 ? 30.972 -10.193 -9.897 1.00 61.16 103 PHE A N 1
ATOM 843 C CA . PHE A 1 103 ? 29.886 -9.207 -9.906 1.00 61.16 103 PHE A CA 1
ATOM 844 C C . PHE A 1 103 ? 28.646 -9.718 -10.651 1.00 61.16 103 PHE A C 1
ATOM 846 O O . PHE A 1 103 ? 27.538 -9.545 -10.157 1.00 61.16 103 PHE A O 1
ATOM 853 N N . SER A 1 104 ? 28.818 -10.439 -11.768 1.00 57.53 104 SER A N 1
ATOM 854 C CA . SER A 1 104 ? 27.690 -11.063 -12.484 1.00 57.53 104 SER A CA 1
ATOM 855 C C . SER A 1 104 ? 26.964 -12.153 -11.676 1.00 57.53 104 SER A C 1
ATOM 857 O O . SER A 1 104 ? 25.828 -12.514 -11.972 1.00 57.53 104 SER A O 1
ATOM 859 N N . GLN A 1 105 ? 27.616 -12.668 -10.629 1.00 58.53 105 GLN A N 1
ATOM 860 C CA . GLN A 1 105 ? 27.051 -13.622 -9.672 1.00 58.53 105 GLN A CA 1
ATOM 861 C C . GLN A 1 105 ? 26.464 -12.945 -8.425 1.00 58.53 105 GLN A C 1
ATOM 863 O O . GLN A 1 105 ? 25.889 -13.636 -7.578 1.00 58.53 105 GLN A O 1
ATOM 868 N N . SER A 1 106 ? 26.620 -11.623 -8.295 1.00 66.69 106 SER A N 1
ATOM 869 C CA . SER A 1 106 ? 26.041 -10.839 -7.211 1.00 66.69 106 SER A CA 1
ATOM 870 C C . SER A 1 106 ? 24.531 -10.724 -7.383 1.00 66.69 106 SER A C 1
ATOM 872 O O . SER A 1 106 ? 24.034 -10.462 -8.479 1.00 66.69 106 SER A O 1
ATOM 874 N N . ILE A 1 107 ? 23.809 -10.846 -6.268 1.00 63.44 107 ILE A N 1
ATOM 875 C CA . ILE A 1 107 ? 22.357 -10.631 -6.209 1.00 63.44 107 ILE A CA 1
ATOM 876 C C . ILE A 1 107 ? 22.005 -9.206 -6.655 1.00 63.44 107 ILE A C 1
ATOM 878 O O . ILE A 1 107 ? 20.981 -9.018 -7.296 1.00 63.44 107 ILE A O 1
ATOM 882 N N . ASN A 1 108 ? 22.890 -8.234 -6.408 1.00 69.62 108 ASN A N 1
ATOM 883 C CA . ASN A 1 108 ? 22.660 -6.814 -6.687 1.00 69.62 108 ASN A CA 1
ATOM 884 C C . ASN A 1 108 ? 23.308 -6.354 -8.007 1.00 69.62 108 ASN A C 1
ATOM 886 O O . ASN A 1 108 ? 23.642 -5.179 -8.149 1.00 69.62 108 ASN A O 1
ATOM 890 N N . CYS A 1 109 ? 23.562 -7.269 -8.946 1.00 71.81 109 CYS A N 1
ATOM 891 C CA . CYS A 1 109 ? 24.168 -6.938 -10.235 1.00 71.81 109 CYS A CA 1
ATOM 892 C C . CYS A 1 109 ? 23.268 -5.986 -11.044 1.00 71.81 109 CYS A C 1
ATOM 894 O O . CYS A 1 109 ? 22.258 -6.412 -11.615 1.00 71.81 109 CYS A O 1
ATOM 896 N N . SER A 1 110 ? 23.674 -4.718 -11.137 1.00 72.06 110 SER A N 1
ATOM 897 C CA . SER A 1 110 ? 23.035 -3.699 -11.965 1.00 72.06 110 SER A CA 1
ATOM 898 C C . SER A 1 110 ? 24.054 -2.778 -12.646 1.00 72.06 110 SER A C 1
ATOM 900 O O . SER A 1 110 ? 25.177 -2.576 -12.181 1.00 72.06 110 SER A O 1
ATOM 902 N N . TYR A 1 111 ? 23.649 -2.230 -13.784 1.00 70.25 111 TYR A N 1
ATOM 903 C CA . TYR A 1 111 ? 24.392 -1.347 -14.671 1.00 70.25 111 TYR A CA 1
ATOM 904 C C . TYR A 1 111 ? 23.449 -0.257 -15.162 1.00 70.25 111 TYR A C 1
ATOM 906 O O . TYR A 1 111 ? 22.239 -0.464 -15.232 1.00 70.25 111 TYR A O 1
ATOM 914 N N . ILE A 1 112 ? 23.972 0.904 -15.544 1.00 62.88 112 ILE A N 1
ATOM 915 C CA . ILE A 1 112 ? 23.089 1.952 -16.055 1.00 62.88 112 ILE A CA 1
ATOM 916 C C . ILE A 1 112 ? 22.667 1.634 -17.490 1.00 62.88 112 ILE A C 1
ATOM 918 O O . ILE A 1 112 ? 23.479 1.186 -18.297 1.00 62.88 112 ILE A O 1
ATOM 922 N N . SER A 1 113 ? 21.405 1.915 -17.808 1.00 63.81 113 SER A N 1
ATOM 923 C CA . SER A 1 113 ? 20.864 1.837 -19.159 1.00 63.81 113 SER A CA 1
ATOM 924 C C . SER A 1 113 ? 21.605 2.744 -20.134 1.00 63.81 113 SER A C 1
ATOM 926 O O . SER A 1 113 ? 21.652 3.963 -19.957 1.00 63.81 113 SER A O 1
ATOM 928 N N . MET A 1 114 ? 22.151 2.142 -21.189 1.00 57.62 114 MET A N 1
ATOM 929 C CA . MET A 1 114 ? 22.772 2.839 -22.307 1.00 57.62 114 MET A CA 1
ATOM 930 C C . MET A 1 114 ? 22.198 2.291 -23.613 1.00 57.62 114 MET A C 1
ATOM 932 O O . MET A 1 114 ? 22.323 1.107 -23.912 1.00 57.62 114 MET A O 1
ATOM 936 N N . TYR A 1 115 ? 21.573 3.166 -24.390 1.00 56.69 115 TYR A N 1
ATOM 937 C CA . TYR A 1 115 ? 21.231 2.933 -25.785 1.00 56.69 115 TYR A CA 1
ATOM 938 C C . TYR A 1 115 ? 22.457 3.233 -26.646 1.00 56.69 115 TYR A C 1
ATOM 940 O O . TYR A 1 115 ? 23.058 4.292 -26.491 1.00 56.69 115 TYR A O 1
ATOM 948 N N . ILE A 1 116 ? 22.810 2.333 -27.561 1.00 52.53 116 ILE A N 1
ATOM 949 C CA . ILE A 1 116 ? 23.826 2.568 -28.590 1.00 52.53 116 ILE A CA 1
ATOM 950 C C . ILE A 1 116 ? 23.096 2.559 -29.931 1.00 52.53 116 ILE A C 1
ATOM 952 O O . ILE A 1 116 ? 22.468 1.558 -30.281 1.00 52.53 116 ILE A O 1
ATOM 956 N N . ASP A 1 117 ? 23.160 3.675 -30.658 1.00 52.38 117 ASP A N 1
ATOM 957 C CA . ASP A 1 117 ? 22.697 3.735 -32.042 1.00 52.38 117 ASP A CA 1
ATOM 958 C C . ASP A 1 117 ? 23.560 2.782 -32.891 1.00 52.38 117 ASP A C 1
ATOM 960 O O . ASP A 1 117 ? 24.781 2.743 -32.712 1.00 52.38 117 ASP A O 1
ATOM 964 N N . PRO A 1 118 ? 22.973 1.977 -33.788 1.00 47.81 118 PRO A N 1
ATOM 965 C CA . PRO A 1 118 ? 23.752 1.124 -34.677 1.00 47.81 118 PRO A CA 1
ATOM 966 C C . PRO A 1 118 ? 24.705 1.863 -35.607 1.00 47.81 118 PRO A C 1
ATOM 968 O O . PRO A 1 118 ? 25.622 1.230 -36.133 1.00 47.81 118 PRO A O 1
ATOM 971 N N . ASP A 1 119 ? 24.497 3.159 -35.832 1.00 53.69 119 ASP A N 1
ATOM 972 C CA . ASP A 1 119 ? 25.486 3.987 -36.495 1.00 53.69 119 ASP A CA 1
ATOM 973 C C . ASP A 1 119 ? 26.604 4.357 -35.498 1.00 53.69 119 ASP A C 1
ATOM 975 O O . ASP A 1 119 ? 26.355 5.095 -34.540 1.00 53.69 119 ASP A O 1
ATOM 979 N N . PRO A 1 120 ? 27.856 3.896 -35.701 1.00 52.56 120 PRO A N 1
ATOM 980 C CA . PRO A 1 120 ? 28.978 4.205 -34.811 1.00 52.56 120 PRO A CA 1
ATOM 981 C C . PRO A 1 120 ? 29.320 5.703 -34.736 1.00 52.56 120 PRO A C 1
ATOM 983 O O . PRO A 1 120 ? 30.187 6.088 -33.950 1.00 52.56 120 PRO A O 1
ATOM 986 N N . SER A 1 121 ? 28.680 6.545 -35.554 1.00 54.28 121 SER A N 1
ATOM 987 C CA . SER A 1 121 ? 28.799 8.004 -35.510 1.00 54.28 121 SER A CA 1
ATOM 988 C C . SER A 1 121 ? 27.799 8.703 -34.574 1.00 54.28 121 SER A C 1
ATOM 990 O O . SER A 1 121 ? 28.000 9.878 -34.259 1.00 54.28 121 SER A O 1
ATOM 992 N N . ASN A 1 122 ? 26.766 8.005 -34.085 1.00 56.44 122 ASN A N 1
ATOM 993 C CA . ASN A 1 122 ? 25.750 8.571 -33.197 1.00 56.44 122 ASN A CA 1
ATOM 994 C C . ASN A 1 122 ? 26.040 8.307 -31.713 1.00 56.44 122 ASN A C 1
ATOM 996 O O . ASN A 1 122 ? 26.598 7.289 -31.304 1.00 56.44 122 ASN A O 1
ATOM 1000 N N . ILE A 1 123 ? 25.655 9.278 -30.884 1.00 54.31 123 ILE A N 1
ATOM 1001 C CA . ILE A 1 123 ? 25.938 9.293 -29.448 1.00 54.31 123 ILE A CA 1
ATOM 1002 C C . ILE A 1 123 ? 25.041 8.278 -28.739 1.00 54.31 123 ILE A C 1
ATOM 1004 O O . ILE A 1 123 ? 23.823 8.276 -28.917 1.00 54.31 123 ILE A O 1
ATOM 1008 N N . ALA A 1 124 ? 25.643 7.451 -27.884 1.00 60.97 124 ALA A N 1
ATOM 1009 C CA . ALA A 1 124 ? 24.908 6.567 -26.996 1.00 60.97 124 ALA A CA 1
ATOM 1010 C C . ALA A 1 124 ? 24.010 7.382 -26.041 1.00 60.97 124 ALA A C 1
ATOM 1012 O O . ALA A 1 124 ? 24.507 8.229 -25.294 1.00 60.97 124 ALA A O 1
ATOM 1013 N N . TYR A 1 125 ? 22.694 7.145 -26.053 1.00 65.38 125 TYR A N 1
ATOM 1014 C CA . TYR A 1 125 ? 21.760 7.833 -25.158 1.00 65.38 125 TYR A CA 1
ATOM 1015 C C . TYR A 1 125 ? 21.582 7.041 -23.865 1.00 65.38 125 TYR A C 1
ATOM 1017 O O . TYR A 1 125 ? 21.213 5.870 -23.866 1.00 65.38 125 TYR A O 1
ATOM 1025 N N . ARG A 1 126 ? 21.832 7.681 -22.729 1.00 68.69 126 ARG A N 1
ATOM 1026 C CA . ARG A 1 126 ? 21.643 7.073 -21.414 1.00 68.69 126 ARG A CA 1
ATOM 1027 C C . ARG A 1 126 ? 20.231 7.375 -20.934 1.00 68.69 126 ARG A C 1
ATOM 1029 O O . ARG A 1 126 ? 19.909 8.546 -20.756 1.00 68.69 126 ARG A O 1
ATOM 1036 N N . ILE A 1 127 ? 19.417 6.347 -20.687 1.00 74.25 127 ILE A N 1
ATOM 1037 C CA . ILE A 1 127 ? 18.123 6.563 -20.029 1.00 74.25 127 ILE A CA 1
ATOM 1038 C C . ILE A 1 127 ? 18.424 6.964 -18.579 1.00 74.25 127 ILE A C 1
ATOM 1040 O O . ILE A 1 127 ? 19.068 6.186 -17.862 1.00 74.25 127 ILE A O 1
ATOM 1044 N N . PRO A 1 128 ? 18.029 8.172 -18.147 1.00 72.38 128 PRO A N 1
ATOM 1045 C CA . PRO A 1 128 ? 18.348 8.656 -16.816 1.00 72.38 128 PRO A CA 1
ATOM 1046 C C . PRO A 1 128 ? 17.745 7.728 -15.764 1.00 72.38 128 PRO A C 1
ATOM 1048 O O . PRO A 1 128 ? 16.588 7.319 -15.862 1.00 72.38 128 PRO A O 1
ATOM 1051 N N . SER A 1 129 ? 18.571 7.384 -14.774 1.00 77.31 129 SER A N 1
ATOM 1052 C CA . SER A 1 129 ? 18.152 6.699 -13.548 1.00 77.31 129 SER A CA 1
ATOM 1053 C C . SER A 1 129 ? 17.425 5.356 -13.761 1.00 77.31 129 SER A C 1
ATOM 1055 O O . SER A 1 129 ? 16.777 4.845 -12.849 1.00 77.31 129 SER A O 1
ATOM 1057 N N . PHE A 1 130 ? 17.578 4.755 -14.946 1.00 77.69 130 PHE A N 1
ATOM 1058 C CA . PHE A 1 130 ? 17.086 3.424 -15.289 1.00 77.69 130 PHE A CA 1
ATOM 1059 C C . PHE A 1 130 ? 18.255 2.442 -15.347 1.00 77.69 130 PHE A C 1
ATOM 1061 O O . PHE A 1 130 ? 19.271 2.696 -16.005 1.00 77.69 130 PHE A O 1
ATOM 1068 N N . TYR A 1 131 ? 18.118 1.318 -14.659 1.00 76.94 131 TYR A N 1
ATOM 1069 C CA . TYR A 1 131 ? 19.145 0.293 -14.553 1.00 76.94 131 TYR A CA 1
ATOM 1070 C C . TYR A 1 131 ? 18.766 -0.936 -15.383 1.00 76.94 131 TYR A C 1
ATOM 1072 O O . TYR A 1 131 ? 17.602 -1.311 -15.492 1.00 76.94 131 TYR A O 1
ATOM 1080 N N . PHE A 1 132 ? 19.783 -1.578 -15.951 1.00 69.88 132 PHE A N 1
ATOM 1081 C CA . PHE A 1 132 ? 19.761 -2.960 -16.422 1.00 69.88 132 PHE A CA 1
ATOM 1082 C C . PHE A 1 132 ? 20.565 -3.814 -15.452 1.00 69.88 132 PHE A C 1
ATOM 1084 O O . PHE A 1 132 ? 21.303 -3.294 -14.626 1.00 69.88 132 PHE A O 1
ATOM 1091 N N . GLY A 1 133 ? 20.445 -5.129 -15.512 1.00 64.75 133 GLY A N 1
ATOM 1092 C CA . GLY A 1 133 ? 21.154 -5.979 -14.571 1.00 64.75 133 GLY A CA 1
ATOM 1093 C C . GLY A 1 133 ? 21.078 -7.433 -14.959 1.00 64.75 133 GLY A C 1
ATOM 1094 O O . GLY A 1 133 ? 20.335 -7.810 -15.863 1.00 64.75 133 GLY A O 1
ATOM 1095 N N . CYS A 1 134 ? 21.837 -8.250 -14.237 1.00 69.25 134 CYS A N 1
ATOM 1096 C CA . CYS A 1 134 ? 21.824 -9.696 -14.420 1.00 69.25 134 CYS A CA 1
ATOM 1097 C C . CYS A 1 134 ? 20.416 -10.279 -14.172 1.00 69.25 134 CYS A C 1
ATOM 1099 O O . CYS A 1 134 ? 20.009 -11.266 -14.778 1.00 69.25 134 CYS A O 1
ATOM 1101 N N . PHE A 1 135 ?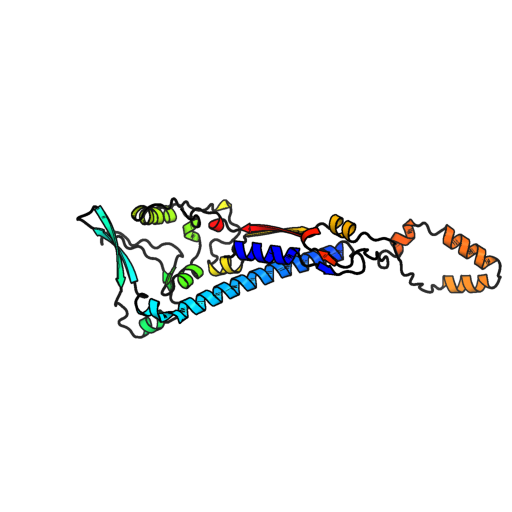 19.627 -9.642 -13.307 1.00 72.69 135 PHE A N 1
ATOM 1102 C CA . PHE A 1 135 ? 18.238 -10.013 -13.068 1.00 72.69 135 PHE A CA 1
ATOM 1103 C C . PHE A 1 135 ? 17.346 -8.818 -13.392 1.00 72.69 135 PHE A C 1
ATOM 1105 O O . PHE A 1 135 ? 17.467 -7.771 -12.762 1.00 72.69 135 PHE A O 1
ATOM 1112 N N . ASN A 1 136 ? 16.425 -8.980 -14.351 1.00 74.06 136 ASN A N 1
ATOM 1113 C CA . ASN A 1 136 ? 15.509 -7.909 -14.768 1.00 74.06 136 ASN A CA 1
ATOM 1114 C C . ASN A 1 136 ? 14.739 -7.319 -13.580 1.00 74.06 136 ASN A C 1
ATOM 1116 O O . ASN A 1 136 ? 14.581 -6.107 -13.489 1.00 74.06 136 ASN A O 1
ATOM 1120 N N . LEU A 1 137 ? 14.297 -8.168 -12.646 1.00 78.31 137 LEU A N 1
ATOM 1121 C CA . LEU A 1 137 ? 13.606 -7.714 -11.443 1.00 78.31 137 LEU A CA 1
ATOM 1122 C C . LEU A 1 137 ? 14.509 -6.844 -10.561 1.00 78.31 137 LEU A C 1
ATOM 1124 O O . LEU A 1 137 ? 14.052 -5.813 -10.083 1.00 78.31 137 LEU A O 1
ATOM 1128 N N . GLU A 1 138 ? 15.777 -7.225 -10.388 1.00 79.69 138 GLU A N 1
ATOM 1129 C CA . GLU A 1 138 ? 16.744 -6.460 -9.593 1.00 79.69 138 GLU A CA 1
ATOM 1130 C C . GLU A 1 138 ? 17.046 -5.098 -10.229 1.00 79.69 138 GLU A C 1
ATOM 1132 O O . GLU A 1 138 ? 17.058 -4.066 -9.563 1.00 79.69 138 GLU A O 1
ATOM 1137 N N . ALA A 1 139 ? 17.216 -5.084 -11.547 1.00 78.75 139 ALA A N 1
ATOM 1138 C CA . ALA A 1 139 ? 17.416 -3.863 -12.308 1.00 78.75 139 ALA A CA 1
ATOM 1139 C C . ALA A 1 139 ? 16.219 -2.903 -12.186 1.00 78.75 139 ALA A C 1
ATOM 1141 O O . ALA A 1 139 ? 16.392 -1.704 -11.963 1.00 78.75 139 ALA A O 1
ATOM 1142 N N . ILE A 1 140 ? 14.994 -3.436 -12.270 1.00 81.56 140 ILE A N 1
ATOM 1143 C CA . ILE A 1 140 ? 13.767 -2.645 -12.148 1.00 81.56 140 ILE A CA 1
ATOM 1144 C C . ILE A 1 140 ? 13.636 -2.057 -10.746 1.00 81.56 140 ILE A C 1
ATOM 1146 O O . ILE A 1 140 ? 13.382 -0.864 -10.641 1.00 81.56 140 ILE A O 1
ATOM 1150 N N . VAL A 1 141 ? 13.821 -2.841 -9.676 1.00 87.44 141 VAL A N 1
ATOM 1151 C CA . VAL A 1 141 ? 13.630 -2.336 -8.300 1.00 87.44 141 VAL A CA 1
ATOM 1152 C C . VAL A 1 141 ? 14.646 -1.252 -7.920 1.00 87.44 141 VAL A C 1
ATOM 1154 O O . VAL A 1 141 ? 14.309 -0.357 -7.148 1.00 87.44 141 VAL A O 1
ATOM 1157 N N . GLN A 1 142 ? 15.843 -1.275 -8.514 1.00 85.69 142 GLN A N 1
ATOM 1158 C CA . GLN A 1 142 ? 16.863 -0.233 -8.344 1.00 85.69 142 GLN A CA 1
ATOM 1159 C C . GLN A 1 142 ? 16.653 0.997 -9.247 1.00 85.69 142 GLN A C 1
ATOM 1161 O O . GLN A 1 142 ? 17.285 2.032 -9.035 1.00 85.69 142 GLN A O 1
ATOM 1166 N N . SER A 1 143 ? 15.775 0.904 -10.248 1.00 87.62 143 SER A N 1
ATOM 1167 C CA . SER A 1 143 ? 15.464 2.011 -11.156 1.00 87.62 143 SER A CA 1
ATOM 1168 C C . SER A 1 143 ? 14.548 3.049 -10.516 1.00 87.62 143 SER A C 1
ATOM 1170 O O . SER A 1 143 ? 13.790 2.757 -9.589 1.00 87.62 143 SER A O 1
ATOM 1172 N N . LEU A 1 144 ? 14.609 4.270 -11.042 1.00 88.75 144 LEU A N 1
ATOM 1173 C CA . LEU A 1 144 ? 13.733 5.380 -10.685 1.00 88.75 144 LEU A CA 1
ATOM 1174 C C . LEU A 1 144 ? 12.707 5.624 -11.802 1.00 88.75 144 LEU A C 1
ATOM 1176 O O . LEU A 1 144 ? 12.906 5.235 -12.955 1.00 88.75 144 LEU A O 1
ATOM 1180 N N . LEU A 1 145 ? 11.615 6.315 -11.468 1.00 84.06 145 LEU A N 1
ATOM 1181 C CA . LEU A 1 145 ? 10.547 6.653 -12.418 1.00 84.06 145 LEU A CA 1
ATOM 1182 C C . LEU A 1 145 ? 10.782 7.954 -13.196 1.00 84.06 145 LEU A C 1
ATOM 1184 O O . LEU A 1 145 ? 9.907 8.361 -13.950 1.00 84.06 145 LEU A O 1
ATOM 1188 N N . GLU A 1 146 ? 11.940 8.599 -13.053 1.00 84.94 146 GLU A N 1
ATOM 1189 C CA . GLU A 1 146 ? 12.257 9.900 -13.664 1.00 84.94 146 GLU A CA 1
ATOM 1190 C C . GLU A 1 146 ? 11.900 9.962 -15.162 1.00 84.94 146 GLU A C 1
ATOM 1192 O O . GLU A 1 146 ? 11.127 10.821 -15.587 1.00 84.94 146 GLU A O 1
ATOM 1197 N N . CYS A 1 147 ? 12.357 8.980 -15.948 1.00 83.31 147 CYS A N 1
ATOM 1198 C CA . CYS A 1 147 ? 12.075 8.898 -17.384 1.00 83.31 147 CYS A CA 1
ATOM 1199 C C . CYS A 1 147 ? 10.574 8.789 -17.713 1.00 83.31 147 CYS A C 1
ATOM 1201 O O . CYS A 1 147 ? 10.139 9.260 -18.760 1.00 83.31 147 CYS A O 1
ATOM 1203 N N . PHE A 1 148 ? 9.758 8.213 -16.823 1.00 85.06 148 PHE A N 1
ATOM 1204 C CA . PHE A 1 148 ? 8.323 8.043 -17.065 1.00 85.06 148 PHE A CA 1
ATOM 1205 C C . PHE A 1 148 ? 7.572 9.374 -17.096 1.00 85.06 148 PHE A C 1
ATOM 1207 O O . PHE A 1 148 ? 6.477 9.426 -17.651 1.00 85.06 148 PHE A O 1
ATOM 1214 N N . TYR A 1 149 ? 8.146 10.441 -16.539 1.00 86.44 149 TYR A N 1
ATOM 1215 C CA . TYR A 1 149 ? 7.567 11.785 -16.527 1.00 86.44 149 TYR A CA 1
ATOM 1216 C C . TYR A 1 149 ? 8.185 12.720 -17.577 1.00 86.44 149 TYR A C 1
ATOM 1218 O O . TYR A 1 149 ? 7.664 13.813 -17.793 1.00 86.44 149 TYR A O 1
ATOM 1226 N N . ASP A 1 150 ? 9.259 12.303 -18.253 1.00 87.06 150 ASP A N 1
ATOM 1227 C CA . ASP A 1 150 ? 9.924 13.091 -19.291 1.00 87.06 150 ASP A CA 1
ATOM 1228 C C . ASP A 1 150 ? 9.430 12.675 -20.681 1.00 87.06 150 ASP A C 1
ATOM 1230 O O . ASP A 1 150 ? 9.659 11.558 -21.149 1.00 87.06 150 ASP A O 1
ATOM 1234 N N . THR A 1 151 ? 8.768 13.602 -21.375 1.00 86.25 151 THR A N 1
ATOM 1235 C CA . THR A 1 151 ? 8.280 13.389 -22.742 1.00 86.25 151 THR A CA 1
ATOM 1236 C C . THR A 1 151 ? 9.399 13.034 -23.711 1.00 86.25 151 THR A C 1
ATOM 1238 O O . THR A 1 151 ? 9.208 12.157 -24.543 1.00 86.25 151 THR A O 1
ATOM 1241 N N . THR A 1 152 ? 10.574 13.650 -23.573 1.00 84.94 152 THR A N 1
ATOM 1242 C CA . THR A 1 152 ? 11.740 13.392 -24.428 1.00 84.94 152 THR A CA 1
ATOM 1243 C C . THR A 1 152 ? 12.242 11.971 -24.218 1.00 84.94 152 THR A C 1
ATOM 1245 O O . THR A 1 152 ? 12.497 11.249 -25.180 1.00 84.94 152 THR A O 1
ATOM 1248 N N . CYS A 1 153 ? 12.332 11.548 -22.955 1.00 83.69 153 CYS A N 1
ATOM 1249 C CA . CYS A 1 153 ? 12.755 10.198 -22.607 1.00 83.69 153 CYS A CA 1
ATOM 1250 C C . CYS A 1 153 ? 11.760 9.149 -23.129 1.00 83.69 153 CYS A C 1
ATOM 1252 O O . CYS A 1 153 ? 12.158 8.167 -23.760 1.00 83.69 153 CYS A O 1
ATOM 1254 N N . ILE A 1 154 ? 10.457 9.390 -22.951 1.00 83.06 154 ILE A N 1
ATOM 1255 C CA . ILE A 1 154 ? 9.407 8.520 -23.490 1.00 83.06 154 ILE A CA 1
ATOM 1256 C C . ILE A 1 154 ? 9.400 8.498 -25.018 1.00 83.06 154 ILE A C 1
ATOM 1258 O O . ILE A 1 154 ? 9.202 7.432 -25.589 1.00 83.06 154 ILE A O 1
ATOM 1262 N N . ASP A 1 155 ? 9.634 9.616 -25.700 1.00 80.06 155 ASP A N 1
ATOM 1263 C CA . ASP A 1 155 ? 9.676 9.646 -27.165 1.00 80.06 155 ASP A CA 1
ATOM 1264 C C . ASP A 1 155 ? 10.864 8.847 -27.722 1.00 80.06 155 ASP A C 1
ATOM 1266 O O . ASP A 1 155 ? 10.721 8.153 -28.731 1.00 80.06 155 ASP A O 1
ATOM 1270 N N . ILE A 1 156 ? 11.996 8.834 -27.013 1.00 75.75 156 ILE A N 1
ATOM 1271 C CA . ILE A 1 156 ? 13.132 7.953 -27.322 1.00 75.75 156 ILE A CA 1
ATOM 1272 C C . ILE A 1 156 ? 12.744 6.479 -27.121 1.00 75.75 156 ILE A C 1
ATOM 1274 O O . ILE A 1 156 ? 13.028 5.643 -27.979 1.00 75.75 156 ILE A O 1
ATOM 1278 N N . ILE A 1 157 ? 12.039 6.148 -26.034 1.00 75.19 157 ILE A N 1
ATOM 1279 C CA . ILE A 1 157 ? 11.535 4.785 -25.794 1.00 75.19 157 ILE A CA 1
ATOM 1280 C C . ILE A 1 157 ? 10.495 4.377 -26.853 1.00 75.19 157 ILE A C 1
ATOM 1282 O O . ILE A 1 157 ? 10.508 3.244 -27.330 1.00 75.19 157 ILE A O 1
ATOM 1286 N N . LYS A 1 158 ? 9.608 5.280 -27.282 1.00 74.56 158 LYS A N 1
ATOM 1287 C CA . LYS A 1 158 ? 8.635 5.007 -28.354 1.00 74.56 158 LYS A CA 1
ATOM 1288 C C . LYS A 1 158 ? 9.320 4.679 -29.668 1.00 74.56 158 LYS A C 1
ATOM 1290 O O . LYS A 1 158 ? 8.871 3.767 -30.356 1.00 74.56 158 LYS A O 1
ATOM 1295 N N . LEU A 1 159 ? 10.394 5.393 -30.002 1.00 70.44 159 LEU A N 1
ATOM 1296 C CA . LEU A 1 159 ? 11.175 5.133 -31.209 1.00 70.44 159 LEU A CA 1
ATOM 1297 C C . LEU A 1 159 ? 11.712 3.691 -31.231 1.00 70.44 159 LEU A C 1
ATOM 1299 O O . LEU A 1 159 ? 11.808 3.095 -32.298 1.00 70.44 159 LEU A O 1
ATOM 1303 N N . PHE A 1 160 ? 11.974 3.106 -30.058 1.00 62.34 160 PHE A N 1
ATOM 1304 C CA . PHE A 1 160 ? 12.315 1.692 -29.898 1.00 62.34 160 PHE A CA 1
ATOM 1305 C C . PHE A 1 160 ? 11.091 0.764 -30.009 1.00 62.34 160 PHE A C 1
ATOM 1307 O O . PHE A 1 160 ? 11.127 -0.209 -30.757 1.00 62.34 160 PHE A O 1
ATOM 1314 N N . ILE A 1 161 ? 9.997 1.047 -29.293 1.00 63.34 161 ILE A N 1
ATOM 1315 C CA . ILE A 1 161 ? 8.828 0.144 -29.205 1.00 63.34 161 ILE A CA 1
ATOM 1316 C C . ILE A 1 161 ? 8.016 0.104 -30.512 1.00 63.34 161 ILE A C 1
ATOM 1318 O O . ILE A 1 161 ? 7.468 -0.935 -30.884 1.00 63.34 161 ILE A O 1
ATOM 1322 N N . GLN A 1 162 ? 7.966 1.204 -31.269 1.00 59.66 162 GLN A N 1
ATOM 1323 C CA . GLN A 1 162 ? 7.291 1.254 -32.574 1.00 59.66 162 GLN A CA 1
ATOM 1324 C C . GLN A 1 162 ? 7.892 0.279 -33.603 1.00 59.66 162 GLN A C 1
ATOM 1326 O O . GLN A 1 162 ? 7.234 -0.048 -34.589 1.00 59.66 162 GLN A O 1
ATOM 1331 N N . LEU A 1 163 ? 9.102 -0.233 -33.358 1.00 54.03 163 LEU A N 1
ATOM 1332 C CA . LEU A 1 163 ? 9.779 -1.218 -34.202 1.00 54.03 163 LEU A CA 1
ATOM 1333 C C . LEU A 1 163 ? 9.287 -2.658 -33.981 1.00 54.03 163 LEU A C 1
ATOM 1335 O O . LEU A 1 163 ? 9.538 -3.510 -34.831 1.00 54.03 163 LEU A O 1
ATOM 1339 N N . THR A 1 164 ? 8.590 -2.943 -32.874 1.00 54.94 164 THR A N 1
ATOM 1340 C CA . THR A 1 164 ? 8.172 -4.307 -32.492 1.00 54.94 164 THR A CA 1
ATOM 1341 C C . THR A 1 164 ? 6.663 -4.547 -32.559 1.00 54.94 164 THR A C 1
ATOM 1343 O O . THR A 1 164 ? 6.231 -5.683 -32.389 1.00 54.94 164 THR A O 1
ATOM 1346 N N . GLY A 1 165 ? 5.872 -3.511 -32.853 1.00 53.75 165 GLY A N 1
ATOM 1347 C CA . GLY A 1 165 ? 4.409 -3.573 -32.872 1.00 53.75 165 GLY A CA 1
ATOM 1348 C C . GLY A 1 165 ? 3.777 -3.219 -31.521 1.00 53.75 165 GLY A C 1
ATOM 1349 O O . GLY A 1 165 ? 3.949 -3.935 -30.542 1.00 53.75 165 GLY A O 1
ATOM 1350 N N . SER A 1 166 ? 3.041 -2.098 -31.533 1.00 57.69 166 SER A N 1
ATOM 1351 C CA . SER A 1 166 ? 1.935 -1.694 -30.640 1.00 57.69 166 SER A CA 1
ATOM 1352 C C . SER A 1 166 ? 2.154 -1.684 -29.120 1.00 57.69 166 SER A C 1
ATOM 1354 O O . SER A 1 166 ? 1.642 -2.543 -28.422 1.00 57.69 166 SER A O 1
ATOM 1356 N N . ILE A 1 167 ? 2.753 -0.600 -28.600 1.00 62.16 167 ILE A N 1
ATOM 1357 C CA . ILE A 1 167 ? 2.331 -0.008 -27.313 1.00 62.16 167 ILE A CA 1
ATOM 1358 C C . ILE A 1 167 ? 2.320 1.518 -27.467 1.00 62.16 167 ILE A C 1
ATOM 1360 O O . ILE A 1 167 ? 3.357 2.142 -27.712 1.00 62.16 167 ILE A O 1
ATOM 1364 N N . ASN A 1 168 ? 1.144 2.140 -27.347 1.00 72.25 168 ASN A N 1
ATOM 1365 C CA . ASN A 1 168 ? 1.010 3.597 -27.362 1.00 72.25 168 ASN A CA 1
ATOM 1366 C C . ASN A 1 168 ? 1.244 4.161 -25.951 1.00 72.25 168 ASN A C 1
ATOM 1368 O O . ASN A 1 168 ? 0.311 4.467 -25.207 1.00 72.25 168 ASN A O 1
ATOM 1372 N N . VAL A 1 169 ? 2.515 4.258 -25.561 1.00 77.75 169 VAL A N 1
ATOM 1373 C CA . VAL A 1 169 ? 2.903 4.810 -24.257 1.00 77.75 169 VAL A CA 1
ATOM 1374 C C . VAL A 1 169 ? 2.919 6.335 -24.277 1.00 77.75 169 VAL A C 1
ATOM 1376 O O . VAL A 1 169 ? 3.269 6.947 -25.278 1.00 77.75 169 VAL A O 1
ATOM 1379 N N . SER A 1 170 ? 2.580 6.986 -23.170 1.00 85.75 170 SER A N 1
ATOM 1380 C CA . SER A 1 170 ? 2.697 8.444 -23.028 1.00 85.75 170 SER A CA 1
ATOM 1381 C C . SER A 1 170 ? 3.329 8.789 -21.691 1.00 85.75 170 SER A C 1
ATOM 1383 O O . SER A 1 170 ? 3.106 8.073 -20.716 1.00 85.75 170 SER A O 1
ATOM 1385 N N . ALA A 1 171 ? 4.071 9.897 -21.635 1.00 87.38 171 ALA A N 1
ATOM 1386 C CA . ALA A 1 171 ? 4.643 10.372 -20.382 1.00 87.38 171 ALA A CA 1
ATOM 1387 C C . ALA A 1 171 ? 3.553 10.603 -19.324 1.00 87.38 171 ALA A C 1
ATOM 1389 O O . ALA A 1 171 ? 2.442 11.059 -19.619 1.00 87.38 171 ALA A O 1
ATOM 1390 N N . LEU A 1 172 ? 3.882 10.248 -18.088 1.00 87.44 172 LEU A N 1
ATOM 1391 C CA . LEU A 1 172 ? 3.068 10.471 -16.907 1.00 87.44 172 LEU A CA 1
ATOM 1392 C C . LEU A 1 172 ? 3.030 11.966 -16.565 1.00 87.44 172 LEU A C 1
ATOM 1394 O O . LEU A 1 172 ? 3.818 12.770 -17.057 1.00 87.44 172 LEU A O 1
ATOM 1398 N N . ASN A 1 173 ? 2.080 12.359 -15.720 1.00 84.12 173 ASN A N 1
ATOM 1399 C CA . ASN A 1 173 ? 1.837 13.764 -15.432 1.00 84.12 173 ASN A CA 1
ATOM 1400 C C . ASN A 1 173 ? 2.569 14.157 -14.148 1.00 84.12 173 ASN A C 1
ATOM 1402 O O . ASN A 1 173 ? 2.179 13.740 -13.058 1.00 84.12 173 ASN A O 1
ATOM 1406 N N . SER A 1 174 ? 3.579 15.017 -14.275 1.00 73.75 174 SER A N 1
ATOM 1407 C CA . SER A 1 174 ? 4.388 15.499 -13.151 1.00 73.75 174 SER A CA 1
ATOM 1408 C C . SER A 1 174 ? 3.581 16.215 -12.062 1.00 73.75 174 SER A C 1
ATOM 1410 O O . SER A 1 174 ? 3.978 16.228 -10.902 1.00 73.75 174 SER A O 1
ATOM 1412 N N . ASN A 1 175 ? 2.420 16.782 -12.401 1.00 72.62 175 ASN A N 1
ATOM 1413 C CA . ASN A 1 175 ? 1.590 17.544 -11.464 1.00 72.62 175 ASN A CA 1
ATOM 1414 C C . ASN A 1 175 ? 0.710 16.658 -10.568 1.00 72.62 175 ASN A C 1
ATOM 1416 O O . ASN A 1 175 ? 0.019 17.177 -9.693 1.00 72.62 175 ASN A O 1
ATOM 1420 N N . LYS A 1 176 ? 0.686 15.339 -10.797 1.00 63.62 176 LYS A N 1
ATOM 1421 C CA . LYS A 1 176 ? -0.061 14.373 -9.975 1.00 63.62 176 LYS A CA 1
ATOM 1422 C C . LYS A 1 176 ? 0.809 13.656 -8.942 1.00 63.62 176 LYS A C 1
ATOM 1424 O O . LYS A 1 176 ? 0.300 12.807 -8.225 1.00 63.62 176 LYS A O 1
ATOM 1429 N N . ILE A 1 177 ? 2.087 14.005 -8.850 1.00 62.72 177 ILE A N 1
ATOM 1430 C CA . ILE A 1 177 ? 3.059 13.280 -8.043 1.00 62.72 177 ILE A CA 1
ATOM 1431 C C . ILE A 1 177 ? 2.973 13.687 -6.564 1.00 62.72 177 ILE A C 1
ATOM 1433 O O . ILE A 1 177 ? 3.115 14.863 -6.227 1.00 62.72 177 ILE A O 1
ATOM 1437 N N . ARG A 1 178 ? 2.823 12.700 -5.670 1.00 61.97 178 ARG A N 1
ATOM 1438 C CA . ARG A 1 178 ? 3.140 12.842 -4.232 1.00 61.97 178 ARG A CA 1
ATOM 1439 C C . ARG A 1 178 ? 4.453 12.178 -3.818 1.00 61.97 178 ARG A C 1
ATOM 1441 O O . ARG A 1 178 ? 5.038 12.584 -2.821 1.00 61.97 178 ARG A O 1
ATOM 1448 N N . VAL A 1 179 ? 4.892 11.165 -4.562 1.00 61.69 179 VAL A N 1
ATOM 1449 C CA . VAL A 1 179 ? 6.137 10.426 -4.317 1.00 61.69 179 VAL A CA 1
ATOM 1450 C C . VAL A 1 179 ? 7.305 11.211 -4.903 1.00 61.69 179 VAL A C 1
ATOM 1452 O O . VAL A 1 179 ? 7.255 11.581 -6.065 1.00 61.69 179 VAL A O 1
ATOM 1455 N N . GLU A 1 180 ? 8.371 11.469 -4.150 1.00 64.31 180 GLU A N 1
ATOM 1456 C CA . GLU A 1 180 ? 9.547 12.138 -4.720 1.00 64.31 180 GLU A CA 1
ATOM 1457 C C . GLU A 1 180 ? 10.030 11.398 -5.982 1.00 64.31 180 GLU A C 1
ATOM 1459 O O . GLU A 1 180 ? 10.216 10.183 -5.956 1.00 64.31 180 GLU A O 1
ATOM 1464 N N . LEU A 1 181 ? 10.270 12.123 -7.085 1.00 67.81 181 LEU A N 1
ATOM 1465 C CA . LEU A 1 181 ? 10.798 11.576 -8.354 1.00 67.81 181 LEU A CA 1
ATOM 1466 C C . LEU A 1 181 ? 12.100 10.764 -8.174 1.00 67.81 181 LEU A C 1
ATOM 1468 O O . LEU A 1 181 ? 12.482 9.993 -9.052 1.00 67.81 181 LEU A O 1
ATOM 1472 N N . ASN A 1 182 ? 12.744 10.929 -7.017 1.00 73.25 182 ASN A N 1
ATOM 1473 C CA . ASN A 1 182 ? 13.982 10.287 -6.605 1.00 73.25 182 ASN A CA 1
ATOM 1474 C C . ASN A 1 182 ? 13.776 8.961 -5.843 1.00 73.25 182 ASN A C 1
ATOM 1476 O O . ASN A 1 182 ? 14.759 8.342 -5.436 1.00 73.25 182 ASN A O 1
ATOM 1480 N N . ALA A 1 183 ? 12.534 8.520 -5.620 1.00 82.62 183 ALA A N 1
ATOM 1481 C CA . ALA A 1 183 ? 12.255 7.233 -4.994 1.00 82.62 183 ALA A CA 1
ATOM 1482 C C . ALA A 1 183 ? 12.532 6.077 -5.968 1.00 82.62 183 ALA A C 1
ATOM 1484 O O . ALA A 1 183 ? 12.155 6.118 -7.143 1.00 82.62 183 ALA A O 1
ATOM 1485 N N . THR A 1 184 ? 13.170 5.019 -5.465 1.00 88.56 184 THR A N 1
ATOM 1486 C CA . THR A 1 184 ? 13.375 3.787 -6.232 1.00 88.56 184 THR A CA 1
ATOM 1487 C C . THR A 1 184 ? 12.065 3.025 -6.380 1.00 88.56 184 THR A C 1
ATOM 1489 O O . THR A 1 184 ? 11.169 3.093 -5.531 1.00 88.56 184 THR A O 1
ATOM 1492 N N . MET A 1 185 ? 11.965 2.230 -7.439 1.00 87.62 185 MET A N 1
ATOM 1493 C CA . MET A 1 185 ? 10.836 1.328 -7.638 1.00 87.62 185 MET A CA 1
ATOM 1494 C C . MET A 1 185 ? 10.656 0.343 -6.479 1.00 87.62 185 MET A C 1
ATOM 1496 O O . MET A 1 185 ? 9.522 -0.007 -6.171 1.00 87.62 185 MET A O 1
ATOM 1500 N N . GLU A 1 186 ? 11.728 -0.074 -5.799 1.00 87.44 186 GLU A N 1
ATOM 1501 C CA . GLU A 1 186 ? 11.637 -0.884 -4.578 1.00 87.44 186 GLU A CA 1
ATOM 1502 C C . GLU A 1 186 ? 10.809 -0.197 -3.490 1.00 87.44 186 GLU A C 1
ATOM 1504 O O . GLU A 1 186 ? 9.896 -0.803 -2.923 1.00 87.44 186 GLU A O 1
ATOM 1509 N N . THR A 1 187 ? 11.090 1.080 -3.226 1.00 87.75 187 THR A N 1
ATOM 1510 C CA . THR A 1 187 ? 10.363 1.868 -2.228 1.00 87.75 187 THR A CA 1
ATOM 1511 C C . THR A 1 187 ? 8.900 2.001 -2.632 1.00 87.75 187 THR A C 1
ATOM 1513 O O . THR A 1 187 ? 8.012 1.662 -1.856 1.00 87.75 187 THR A O 1
ATOM 1516 N N . ILE A 1 188 ? 8.637 2.357 -3.891 1.00 88.31 188 ILE A N 1
ATOM 1517 C CA . ILE A 1 188 ? 7.269 2.533 -4.399 1.00 88.31 188 ILE A CA 1
ATOM 1518 C C . ILE A 1 188 ? 6.477 1.221 -4.318 1.00 88.31 188 ILE A C 1
ATOM 1520 O O . ILE A 1 188 ? 5.315 1.215 -3.915 1.00 88.31 188 ILE A O 1
ATOM 1524 N N . VAL A 1 189 ? 7.089 0.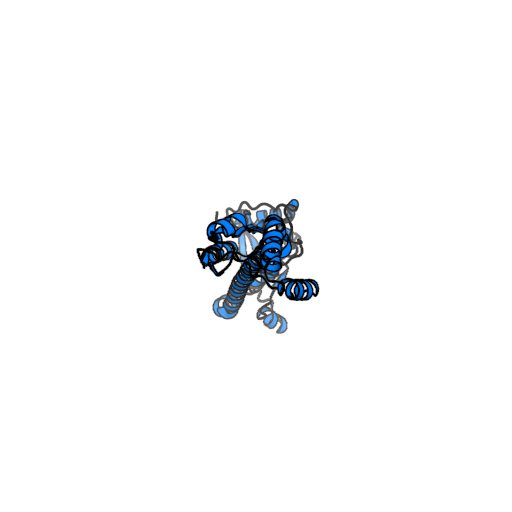087 -4.667 1.00 88.75 189 VAL A N 1
ATOM 1525 C CA . VAL A 1 189 ? 6.448 -1.235 -4.591 1.00 88.75 189 VAL A CA 1
ATOM 1526 C C . VAL A 1 189 ? 6.241 -1.681 -3.145 1.00 88.75 189 VAL A C 1
ATOM 1528 O O . VAL A 1 189 ? 5.188 -2.248 -2.841 1.00 88.75 189 VAL A O 1
ATOM 1531 N N . SER A 1 190 ? 7.206 -1.437 -2.253 1.00 85.38 190 SER A N 1
ATOM 1532 C CA . SER A 1 190 ? 7.098 -1.814 -0.835 1.00 85.38 190 SER A CA 1
ATOM 1533 C C . SER A 1 190 ? 6.006 -1.023 -0.106 1.00 85.38 190 SER A C 1
ATOM 1535 O O . SER A 1 190 ? 5.346 -1.556 0.785 1.00 85.38 190 SER A O 1
ATOM 1537 N N . GLU A 1 191 ? 5.697 0.181 -0.587 1.00 88.38 191 GLU A N 1
ATOM 1538 C CA . GLU A 1 191 ? 4.541 0.985 -0.181 1.00 88.38 191 GLU A CA 1
ATOM 1539 C C . GLU A 1 191 ? 3.259 0.662 -0.979 1.00 88.38 191 GLU A C 1
ATOM 1541 O O . GLU A 1 191 ? 2.329 1.464 -1.051 1.00 88.38 191 GLU A O 1
ATOM 1546 N N . LEU A 1 192 ? 3.174 -0.539 -1.568 1.00 91.25 192 LEU A N 1
ATOM 1547 C CA . LEU A 1 192 ? 2.027 -1.049 -2.338 1.00 91.25 192 LEU A CA 1
ATOM 1548 C C . LEU A 1 192 ? 1.687 -0.244 -3.598 1.00 91.25 192 LEU A C 1
ATOM 1550 O O . LEU A 1 192 ? 0.628 -0.460 -4.191 1.00 91.25 192 LEU A O 1
ATOM 1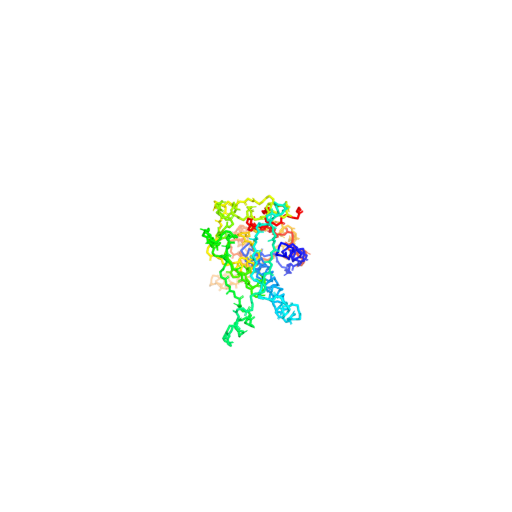554 N N . MET A 1 193 ? 2.579 0.644 -4.034 1.00 89.31 193 MET A N 1
ATOM 1555 C CA . MET A 1 193 ? 2.319 1.639 -5.071 1.00 89.31 193 MET A CA 1
ATOM 1556 C C . MET A 1 193 ? 1.108 2.523 -4.726 1.00 89.31 193 MET A C 1
ATOM 1558 O O . MET A 1 193 ? 0.326 2.863 -5.611 1.00 89.31 193 MET A O 1
ATOM 1562 N N . ILE A 1 194 ? 0.903 2.853 -3.447 1.00 90.25 194 ILE A N 1
ATOM 1563 C CA . ILE A 1 194 ? -0.200 3.705 -2.980 1.00 90.25 194 ILE A CA 1
ATOM 1564 C C . ILE A 1 194 ? 0.340 5.082 -2.605 1.00 90.25 194 ILE A C 1
ATOM 1566 O O . ILE A 1 194 ? 1.228 5.201 -1.774 1.00 90.25 194 ILE A O 1
ATOM 1570 N N . GLU A 1 195 ? -0.250 6.134 -3.168 1.00 87.19 195 GLU A N 1
ATOM 1571 C CA . GLU A 1 195 ? 0.103 7.523 -2.850 1.00 87.19 195 GLU A CA 1
ATOM 1572 C C . GLU A 1 195 ? -0.701 8.076 -1.669 1.00 87.19 195 GLU A C 1
ATOM 1574 O O . GLU A 1 195 ? -0.248 8.965 -0.947 1.00 87.19 195 GLU A O 1
ATOM 1579 N N . GLN A 1 196 ? -1.934 7.594 -1.490 1.00 88.25 196 GLN A N 1
ATOM 1580 C CA . GLN A 1 196 ? -2.788 8.013 -0.385 1.00 88.25 196 GLN A CA 1
ATOM 1581 C C . GLN A 1 196 ? -3.818 6.947 -0.017 1.00 88.25 196 GLN A C 1
ATOM 1583 O O . GLN A 1 196 ? -4.526 6.408 -0.867 1.00 88.25 196 GLN A O 1
ATOM 1588 N N . TRP A 1 197 ? -3.986 6.735 1.285 1.00 90.88 197 TRP A N 1
ATOM 1589 C CA . TRP A 1 197 ? -5.117 6.004 1.841 1.00 90.88 197 TRP A CA 1
ATOM 1590 C C . TRP A 1 197 ? -6.245 6.972 2.199 1.00 90.88 197 TRP A C 1
ATOM 1592 O O . TRP A 1 197 ? -6.089 7.789 3.104 1.00 90.88 197 TRP A O 1
ATOM 1602 N N . ASN A 1 198 ? -7.392 6.877 1.522 1.00 93.06 198 ASN A N 1
ATOM 1603 C CA . ASN A 1 198 ? -8.601 7.582 1.952 1.00 93.06 198 ASN A CA 1
ATOM 1604 C C . ASN A 1 198 ? -9.458 6.638 2.789 1.00 93.06 198 ASN A C 1
ATOM 1606 O O . ASN A 1 198 ? -10.244 5.860 2.245 1.00 93.06 198 ASN A O 1
ATOM 1610 N N . SER A 1 199 ? -9.275 6.679 4.105 1.00 92.56 199 SER A N 1
ATOM 1611 C CA . SER A 1 199 ? -10.082 5.929 5.062 1.00 92.56 199 SER A CA 1
ATOM 1612 C C . SER A 1 199 ? -11.215 6.785 5.626 1.00 92.56 199 SER A C 1
ATOM 1614 O O . SER A 1 199 ? -11.064 7.983 5.860 1.00 92.56 199 SER A O 1
ATOM 1616 N N . LEU A 1 200 ? -12.367 6.157 5.845 1.00 94.31 200 LEU A N 1
ATOM 1617 C CA . LEU A 1 200 ? -13.538 6.754 6.477 1.00 94.31 200 LEU A CA 1
ATOM 1618 C C . LEU A 1 200 ? -14.031 5.819 7.580 1.00 94.31 200 LEU A C 1
ATOM 1620 O O . LEU A 1 200 ? -14.160 4.613 7.361 1.00 94.31 200 LEU A O 1
ATOM 1624 N N . THR A 1 201 ? -14.329 6.387 8.746 1.00 94.62 201 THR A N 1
ATOM 1625 C CA . THR A 1 201 ? -14.922 5.684 9.887 1.00 94.62 201 THR A CA 1
ATOM 1626 C C . THR A 1 201 ? -16.310 6.253 10.177 1.00 94.62 201 THR A C 1
ATOM 1628 O O . THR A 1 201 ? -16.515 7.465 10.126 1.00 94.62 201 THR A O 1
ATOM 1631 N N . ASN A 1 202 ? -17.289 5.394 10.466 1.00 95.44 202 ASN A N 1
ATOM 1632 C CA . ASN A 1 202 ? -18.668 5.805 10.735 1.00 95.44 202 ASN A CA 1
ATOM 1633 C C . ASN A 1 202 ? -19.112 5.359 12.133 1.00 95.44 202 ASN A C 1
ATOM 1635 O O . ASN A 1 202 ? -19.655 4.268 12.315 1.00 95.44 202 ASN A O 1
ATOM 1639 N N . TYR A 1 203 ? -18.895 6.238 13.116 1.00 93.56 203 TYR A N 1
ATOM 1640 C CA . TYR A 1 203 ? -19.311 6.001 14.499 1.00 93.56 203 TYR A CA 1
ATOM 1641 C C . TYR A 1 203 ? -20.828 5.833 14.627 1.00 93.56 203 TYR A C 1
ATOM 1643 O O . TYR A 1 203 ? -21.287 4.980 15.379 1.00 93.56 203 TYR A O 1
ATOM 1651 N N . SER A 1 204 ? -21.618 6.609 13.879 1.00 92.56 204 SER A N 1
ATOM 1652 C CA . SER A 1 204 ? -23.079 6.528 13.937 1.00 92.56 204 SER A CA 1
ATOM 1653 C C . SER A 1 204 ? -23.582 5.151 13.515 1.00 92.56 204 SER A C 1
ATOM 1655 O O . SER A 1 204 ? -24.437 4.590 14.192 1.00 92.56 204 SER A O 1
ATOM 1657 N N . ASN A 1 205 ? -23.027 4.581 12.442 1.00 92.81 205 ASN A N 1
ATOM 1658 C CA . ASN A 1 205 ? -23.415 3.245 11.998 1.00 92.81 205 ASN A CA 1
ATOM 1659 C C . ASN A 1 205 ? -22.993 2.174 13.013 1.00 92.81 205 ASN A C 1
ATOM 1661 O O . ASN A 1 205 ? -23.801 1.328 13.384 1.00 92.81 205 ASN A O 1
ATOM 1665 N N . TYR A 1 206 ? -21.767 2.267 13.540 1.00 93.75 206 TYR A N 1
ATOM 1666 C CA . TYR A 1 206 ? -21.299 1.406 14.632 1.00 93.75 206 TYR A CA 1
ATOM 1667 C C . TYR A 1 206 ? -22.240 1.449 15.849 1.00 93.75 206 TYR A C 1
ATOM 1669 O O . TYR A 1 206 ? -22.664 0.408 16.350 1.00 93.75 206 TYR A O 1
ATOM 1677 N N . PHE A 1 207 ? -22.599 2.650 16.305 1.00 90.94 207 PHE A N 1
ATOM 1678 C CA . PHE A 1 207 ? -23.428 2.851 17.491 1.00 90.94 207 PHE A CA 1
ATOM 1679 C C . PHE A 1 207 ? -24.852 2.313 17.292 1.00 90.94 207 PHE A C 1
ATOM 1681 O O . PHE A 1 207 ? -25.407 1.682 18.191 1.00 90.94 207 PHE A O 1
ATOM 1688 N N . LEU A 1 208 ? -25.422 2.505 16.097 1.00 89.81 208 LEU A N 1
ATOM 1689 C CA . LEU A 1 208 ? -26.729 1.955 15.732 1.00 89.81 208 LEU A CA 1
ATOM 1690 C C . LEU A 1 208 ? -26.727 0.424 15.692 1.00 89.81 208 LEU A C 1
ATOM 1692 O O . LEU A 1 208 ? -27.701 -0.175 16.132 1.00 89.81 208 LEU A O 1
ATOM 1696 N N . ILE A 1 209 ? -25.652 -0.207 15.211 1.00 89.25 209 ILE A N 1
ATOM 1697 C CA . ILE A 1 209 ? -25.532 -1.675 15.166 1.00 89.25 209 ILE A CA 1
ATOM 1698 C C . ILE A 1 209 ? -25.308 -2.256 16.565 1.00 89.25 209 ILE A C 1
ATOM 1700 O O . ILE A 1 209 ? -25.913 -3.267 16.914 1.00 89.25 209 ILE A O 1
ATOM 1704 N N . CYS A 1 210 ? -24.496 -1.598 17.399 1.00 89.50 210 CYS A N 1
ATOM 1705 C CA . CYS A 1 210 ? -24.376 -1.956 18.814 1.00 89.50 210 CYS A CA 1
ATOM 1706 C C . CYS A 1 210 ? -25.754 -1.931 19.507 1.00 89.50 210 CYS A C 1
ATOM 1708 O O . CYS A 1 210 ? -26.015 -2.785 20.356 1.00 89.50 210 CYS A O 1
ATOM 1710 N N . ALA A 1 211 ? -26.652 -1.017 19.105 1.00 82.56 211 ALA A N 1
ATOM 1711 C CA . ALA A 1 211 ? -28.042 -0.908 19.563 1.00 82.56 211 ALA A CA 1
ATOM 1712 C C . ALA A 1 211 ? -28.179 -1.063 21.093 1.00 82.56 211 ALA A C 1
ATOM 1714 O O . ALA A 1 211 ? -28.709 -2.070 21.578 1.00 82.56 211 ALA A O 1
ATOM 1715 N N . PRO A 1 212 ? -27.669 -0.097 21.875 1.00 77.88 212 PRO A N 1
ATOM 1716 C CA . PRO A 1 212 ? -27.649 -0.220 23.323 1.00 77.88 212 PRO A CA 1
ATOM 1717 C C . PRO A 1 212 ? -29.059 -0.146 23.918 1.00 77.88 212 PRO A C 1
ATOM 1719 O O . PRO A 1 212 ? -29.812 0.784 23.634 1.00 77.88 212 PRO A O 1
ATOM 1722 N N . GLN A 1 213 ? -29.424 -1.128 24.749 1.00 66.75 213 GLN A N 1
ATOM 1723 C CA . GLN A 1 213 ? -30.807 -1.282 25.230 1.00 66.75 213 GLN A CA 1
ATOM 1724 C C . GLN A 1 213 ? -31.117 -0.499 26.513 1.00 66.75 213 GLN A C 1
ATOM 1726 O O . GLN A 1 213 ? -32.219 0.025 26.663 1.00 66.75 213 GLN A O 1
ATOM 1731 N N . THR A 1 214 ? -30.165 -0.395 27.443 1.00 67.00 214 THR A N 1
ATOM 1732 C CA . THR A 1 214 ? -30.349 0.304 28.727 1.00 67.00 214 THR A CA 1
ATOM 1733 C C . THR A 1 214 ? -29.046 0.952 29.162 1.00 67.00 214 THR A C 1
ATOM 1735 O O . THR A 1 214 ? -28.023 0.278 29.185 1.00 67.00 214 THR A O 1
ATOM 1738 N N . CYS A 1 215 ? -29.071 2.227 29.546 1.00 65.94 215 CYS A N 1
ATOM 1739 C CA . CYS A 1 215 ? -27.899 2.883 30.115 1.00 65.94 215 CYS A CA 1
ATOM 1740 C C . CYS A 1 215 ? -27.713 2.447 31.574 1.00 65.94 215 CYS A C 1
ATOM 1742 O O . CYS A 1 215 ? -28.634 2.579 32.381 1.00 65.94 215 CYS A O 1
ATOM 1744 N N . THR A 1 216 ? -26.537 1.927 31.914 1.00 61.69 216 THR A N 1
ATOM 1745 C CA . THR A 1 216 ? -26.163 1.618 33.295 1.00 61.69 216 THR A CA 1
ATOM 1746 C C . THR A 1 216 ? -25.076 2.584 33.743 1.00 61.69 216 THR A C 1
ATOM 1748 O O . THR A 1 216 ? -24.177 2.921 32.981 1.00 61.69 216 THR A O 1
ATOM 1751 N N . TYR A 1 217 ? -25.159 3.072 34.977 1.00 58.75 217 TYR A N 1
ATOM 1752 C CA . TYR A 1 217 ? -24.139 3.942 35.557 1.00 58.75 217 TYR A CA 1
ATOM 1753 C C . TYR A 1 217 ? -23.667 3.341 36.872 1.00 58.75 217 TYR A C 1
ATOM 1755 O O . TYR A 1 217 ? -24.475 2.901 37.694 1.00 58.75 217 TYR A O 1
ATOM 1763 N N . THR A 1 218 ? -22.353 3.304 37.081 1.00 58.41 218 THR A N 1
ATOM 1764 C CA . THR A 1 218 ? -21.805 2.948 38.390 1.00 58.41 218 THR A CA 1
ATOM 1765 C C . THR A 1 218 ? -21.694 4.216 39.232 1.00 58.41 218 THR A C 1
ATOM 1767 O O . THR A 1 218 ? -20.956 5.150 38.908 1.00 58.41 218 THR A O 1
ATOM 1770 N N . VAL A 1 219 ? -22.474 4.271 40.315 1.00 58.62 219 VAL A N 1
ATOM 1771 C CA . VAL A 1 219 ? -22.382 5.344 41.311 1.00 58.62 219 VAL A CA 1
ATOM 1772 C C . VAL A 1 219 ? -21.230 5.019 42.243 1.00 58.62 219 VAL A C 1
ATOM 1774 O O . VAL A 1 219 ? -21.328 4.126 43.082 1.00 58.62 219 VAL A O 1
ATOM 1777 N N . ILE A 1 220 ? -20.128 5.748 42.103 1.00 64.19 220 ILE A N 1
ATOM 1778 C CA . ILE A 1 220 ? -19.037 5.704 43.074 1.00 64.19 220 ILE A CA 1
ATOM 1779 C C . ILE A 1 220 ? -19.337 6.776 44.123 1.00 64.19 220 ILE A C 1
ATOM 1781 O O . ILE A 1 220 ? -19.025 7.952 43.928 1.00 64.19 220 ILE A O 1
ATOM 1785 N N . GLU A 1 221 ? -19.972 6.392 45.232 1.00 62.41 221 GLU A N 1
ATOM 1786 C CA . GLU A 1 221 ? -20.191 7.309 46.352 1.00 62.41 221 GLU A CA 1
ATOM 1787 C C . GLU A 1 221 ? -18.848 7.654 47.009 1.00 62.41 221 GLU A C 1
ATOM 1789 O O . GLU A 1 221 ? -18.237 6.851 47.714 1.00 62.41 221 GLU A O 1
ATOM 1794 N N . ARG A 1 222 ? -18.367 8.881 46.790 1.00 59.22 222 ARG A N 1
ATOM 1795 C CA . ARG A 1 222 ? -17.303 9.451 47.618 1.00 59.22 222 ARG A CA 1
ATOM 1796 C C . ARG A 1 222 ? -17.952 10.001 48.884 1.00 59.22 222 ARG A C 1
ATOM 1798 O O . ARG A 1 222 ? -18.657 11.006 48.816 1.00 59.22 222 ARG A O 1
ATOM 1805 N N . TYR A 1 223 ? -17.720 9.355 50.029 1.00 60.22 223 TYR A N 1
ATOM 1806 C CA . TYR A 1 223 ? -18.173 9.852 51.331 1.00 60.22 223 TYR A CA 1
ATOM 1807 C C . TYR A 1 223 ? -17.579 11.240 51.597 1.00 60.22 223 TYR A C 1
ATOM 1809 O O . TYR A 1 223 ? -16.428 11.380 52.003 1.00 60.22 223 TYR A O 1
ATOM 1817 N N . ASN A 1 224 ? -18.370 12.278 51.339 1.00 60.91 224 ASN A N 1
ATOM 1818 C CA . ASN A 1 224 ? -17.994 13.657 51.607 1.00 60.91 224 ASN A CA 1
ATOM 1819 C C . ASN A 1 224 ? -18.394 14.021 53.047 1.00 60.91 224 ASN A C 1
ATOM 1821 O O . ASN A 1 224 ? -19.383 13.496 53.559 1.00 60.91 224 ASN A O 1
ATOM 1825 N N . PHE A 1 225 ? -17.669 14.929 53.705 1.00 71.44 225 PHE A N 1
ATOM 1826 C CA . PHE A 1 225 ? -17.909 15.310 55.113 1.00 71.44 225 PHE A CA 1
ATOM 1827 C C . PHE A 1 225 ? -19.369 15.727 55.389 1.00 71.44 225 PHE A C 1
ATOM 1829 O O . PHE A 1 225 ? -19.933 15.430 56.442 1.00 71.44 225 PHE A O 1
ATOM 1836 N N . LEU A 1 226 ? -20.019 16.329 54.390 1.00 66.75 226 LEU A N 1
ATOM 1837 C CA . LEU A 1 226 ? -21.435 16.692 54.416 1.00 66.75 226 LEU A CA 1
ATOM 1838 C C . LEU A 1 226 ? -22.361 15.482 54.661 1.00 66.75 226 LEU A C 1
ATOM 1840 O O . LEU A 1 226 ? -23.381 15.608 55.329 1.00 66.75 226 LEU A O 1
ATOM 1844 N N . HIS A 1 227 ? -21.995 14.301 54.158 1.00 67.50 227 HIS A N 1
ATOM 1845 C CA . HIS A 1 227 ? -22.769 13.071 54.314 1.00 67.50 227 HIS A CA 1
ATOM 1846 C C . HIS A 1 227 ? -22.730 12.552 55.757 1.00 67.50 227 HIS A C 1
ATOM 1848 O O . HIS A 1 227 ? -23.751 12.105 56.274 1.00 67.50 227 HIS A O 1
ATOM 1854 N N . ALA A 1 228 ? -21.592 12.699 56.447 1.00 73.19 228 ALA A N 1
ATOM 1855 C CA . ALA A 1 228 ? -21.484 12.395 57.874 1.00 73.19 228 ALA A CA 1
ATOM 1856 C C . ALA A 1 228 ? -22.380 13.323 58.712 1.00 73.19 228 ALA A C 1
ATOM 1858 O O . ALA A 1 228 ? -23.091 12.861 59.602 1.00 73.19 228 ALA A O 1
ATOM 1859 N N . ILE A 1 229 ? -22.418 14.618 58.373 1.00 75.19 229 ILE A N 1
ATOM 1860 C CA . ILE A 1 229 ? -23.307 15.596 59.016 1.00 75.19 229 ILE A CA 1
ATOM 1861 C C . ILE A 1 229 ? -24.783 15.222 58.806 1.00 75.19 229 ILE A C 1
ATOM 1863 O O . ILE A 1 229 ? -25.549 15.167 59.767 1.00 75.19 229 ILE A O 1
ATOM 1867 N N . VAL A 1 230 ? -25.184 14.910 57.569 1.00 74.62 230 VAL A N 1
ATOM 1868 C CA . VAL A 1 230 ? -26.562 14.499 57.241 1.00 74.62 230 VAL A CA 1
ATOM 1869 C C . VAL A 1 230 ? -26.950 13.200 57.950 1.00 74.62 230 VAL A C 1
ATOM 1871 O O . VAL A 1 230 ? -28.088 13.067 58.390 1.00 74.62 230 VAL A O 1
ATOM 1874 N N . MET A 1 231 ? -26.017 12.261 58.117 1.00 71.44 231 MET A N 1
ATOM 1875 C CA . MET A 1 231 ? -26.247 11.015 58.851 1.00 71.44 231 MET A CA 1
ATOM 1876 C C . MET A 1 231 ? -26.505 11.270 60.344 1.00 71.44 231 MET A C 1
ATOM 1878 O O . MET A 1 231 ? -27.428 10.689 60.910 1.00 71.44 231 MET A O 1
ATOM 1882 N N . VAL A 1 232 ? -25.752 12.190 60.961 1.00 78.75 232 VAL A N 1
ATOM 1883 C CA . VAL A 1 232 ? -25.952 12.604 62.362 1.00 78.75 232 VAL A CA 1
ATOM 1884 C C . VAL A 1 232 ? -27.292 13.322 62.547 1.00 78.75 232 VAL A C 1
ATOM 1886 O O . VAL A 1 232 ? -28.033 13.005 63.473 1.00 78.75 232 VAL A O 1
ATOM 1889 N N . PHE A 1 233 ? -27.654 14.243 61.649 1.00 73.00 233 PHE A N 1
ATOM 1890 C CA . PHE A 1 233 ? -28.963 14.909 61.693 1.00 73.00 233 PHE A CA 1
ATOM 1891 C C . PHE A 1 233 ? -30.121 13.963 61.363 1.00 73.00 233 PHE A C 1
ATOM 1893 O O . PHE A 1 233 ? -31.223 14.122 61.881 1.00 73.00 233 PHE A O 1
ATOM 1900 N N . GLY A 1 234 ? -29.875 12.948 60.540 1.00 70.12 234 GLY A N 1
ATOM 1901 C CA . GLY A 1 234 ? -30.853 11.943 60.156 1.00 70.12 234 GLY A CA 1
ATOM 1902 C C . GLY A 1 234 ? -31.159 10.882 61.211 1.00 70.12 234 GLY A C 1
ATOM 1903 O O . GLY A 1 234 ? -32.156 10.176 61.071 1.00 70.12 234 GLY A O 1
ATOM 1904 N N . LEU A 1 235 ? -30.369 10.807 62.289 1.00 73.62 235 LEU A N 1
ATOM 1905 C CA . LEU A 1 235 ? -30.723 10.054 63.500 1.00 73.62 235 LEU A CA 1
ATOM 1906 C C . LEU A 1 235 ? -31.971 10.635 64.192 1.00 73.62 235 LEU A C 1
ATOM 1908 O O . LEU A 1 235 ? -32.671 9.915 64.901 1.00 73.62 235 LEU A O 1
ATOM 1912 N N . TYR A 1 236 ? -32.322 11.897 63.914 1.00 77.44 236 TYR A N 1
ATOM 1913 C CA . TYR A 1 236 ? -33.658 12.437 64.162 1.00 77.44 236 TYR A CA 1
ATOM 1914 C C . TYR A 1 236 ? -34.579 11.987 63.014 1.00 77.44 236 TYR A C 1
ATOM 1916 O O . TYR A 1 236 ? -34.779 12.692 62.024 1.00 77.44 236 TYR A O 1
ATOM 1924 N N . GLY A 1 237 ? -35.084 10.755 63.132 1.00 66.06 237 GLY A N 1
ATOM 1925 C CA . GLY A 1 237 ? -35.551 9.889 62.036 1.00 66.06 237 GLY A CA 1
ATOM 1926 C C . GLY A 1 237 ? -36.565 10.426 61.012 1.00 66.06 237 GLY A C 1
ATOM 1927 O O . GLY A 1 237 ? -36.738 9.799 59.972 1.00 66.06 237 GLY A O 1
ATOM 1928 N N . GLY A 1 238 ? -37.211 11.574 61.229 1.00 72.31 238 GLY A N 1
ATOM 1929 C CA . GLY A 1 238 ? -38.087 12.196 60.224 1.00 72.31 238 GLY A CA 1
ATOM 1930 C C . GLY A 1 238 ? -37.337 12.996 59.152 1.00 72.31 238 GLY A C 1
ATOM 1931 O O . GLY A 1 238 ? -37.775 13.078 58.004 1.00 72.31 238 GLY A O 1
ATOM 1932 N N . LEU A 1 239 ? -36.180 13.567 59.500 1.00 73.12 239 LEU A N 1
ATOM 1933 C CA . LEU A 1 239 ? -35.491 14.544 58.655 1.00 73.12 239 LEU A CA 1
ATOM 1934 C C . LEU A 1 239 ? -34.697 13.882 57.514 1.00 73.12 239 LEU A C 1
ATOM 1936 O O . LEU A 1 239 ? -34.551 14.462 56.440 1.00 73.12 239 LEU A O 1
ATOM 1940 N N . ILE A 1 240 ? -34.239 12.638 57.701 1.00 72.94 240 ILE A N 1
ATOM 1941 C CA . ILE A 1 240 ? -33.449 11.912 56.693 1.00 72.94 240 ILE A CA 1
ATOM 1942 C C . ILE A 1 240 ? -34.269 11.513 55.463 1.00 72.94 240 ILE A C 1
ATOM 1944 O O . ILE A 1 240 ? -33.750 11.512 54.348 1.00 72.94 240 ILE A O 1
ATOM 1948 N N . VAL A 1 241 ? -35.556 11.211 55.652 1.00 71.75 241 VAL A N 1
ATOM 1949 C CA . VAL A 1 241 ? -36.468 10.865 54.555 1.00 71.75 241 VAL A CA 1
ATOM 1950 C C . VAL A 1 241 ? -36.766 12.113 53.726 1.00 71.75 241 VAL A C 1
ATOM 1952 O O . VAL A 1 241 ? -36.651 12.070 52.503 1.00 71.75 241 VAL A O 1
ATOM 1955 N N . ALA A 1 242 ? -37.038 13.247 54.381 1.00 72.38 242 ALA A N 1
ATOM 1956 C CA . ALA A 1 242 ? -37.252 14.531 53.715 1.00 72.38 242 ALA A CA 1
ATOM 1957 C C . ALA A 1 242 ? -36.003 15.009 52.952 1.00 72.38 242 ALA A C 1
ATOM 1959 O O . ALA A 1 242 ? -36.119 15.432 51.803 1.00 72.38 242 ALA A O 1
ATOM 1960 N N . PHE A 1 243 ? -34.805 14.882 53.537 1.00 69.62 243 PHE A N 1
ATOM 1961 C CA . PHE A 1 243 ? -33.559 15.249 52.857 1.00 69.62 243 PHE A CA 1
ATOM 1962 C C . PHE A 1 243 ? -33.202 14.325 51.693 1.00 69.62 243 PHE A C 1
ATOM 1964 O O . PHE A 1 243 ? -32.721 14.817 50.677 1.00 69.62 243 PHE A O 1
ATOM 1971 N N . ARG A 1 244 ? -33.464 13.013 51.784 1.00 68.19 244 ARG A N 1
ATOM 1972 C CA . ARG A 1 244 ? -33.289 12.095 50.643 1.00 68.19 244 ARG A CA 1
ATOM 1973 C C . ARG A 1 244 ? -34.236 12.437 49.495 1.00 68.19 244 ARG A C 1
ATOM 1975 O O . ARG A 1 244 ? -33.803 12.441 48.348 1.00 68.19 244 ARG A O 1
ATOM 1982 N N . PHE A 1 245 ? -35.488 12.778 49.800 1.00 68.81 245 PHE A N 1
ATOM 1983 C CA . PHE A 1 245 ? -36.451 13.234 48.796 1.00 68.81 245 PHE A CA 1
ATOM 1984 C C . PHE A 1 245 ? -36.051 14.575 48.167 1.00 68.81 245 PHE A C 1
ATOM 1986 O O . PHE A 1 245 ? -36.102 14.702 46.949 1.00 68.81 245 PHE A O 1
ATOM 1993 N N . LEU A 1 246 ? -35.587 15.546 48.961 1.00 69.19 246 LEU A N 1
ATOM 1994 C CA . LEU A 1 246 ? -35.068 16.825 48.458 1.00 69.19 246 LEU A CA 1
ATOM 1995 C C . LEU A 1 246 ? -33.802 16.651 47.610 1.00 69.19 246 LEU A C 1
ATOM 1997 O O . LEU A 1 246 ? -33.681 17.289 46.573 1.00 69.19 246 LEU A O 1
ATOM 2001 N N . ALA A 1 247 ? -32.884 15.767 48.003 1.00 66.12 247 ALA A N 1
ATOM 2002 C CA . ALA A 1 247 ? -31.676 15.474 47.233 1.00 66.12 247 ALA A CA 1
ATOM 2003 C C . ALA A 1 247 ? -31.991 14.785 45.894 1.00 66.12 247 ALA A C 1
ATOM 2005 O O . ALA A 1 247 ? -31.389 15.117 44.877 1.00 66.12 247 ALA A O 1
ATOM 2006 N N . LEU A 1 248 ? -32.966 13.869 45.873 1.00 62.97 248 LEU A N 1
ATOM 2007 C CA . LEU A 1 248 ? -33.472 13.259 44.638 1.00 62.97 248 LEU A CA 1
ATOM 2008 C C . LEU A 1 248 ? -34.211 14.270 43.750 1.00 62.97 248 LEU A C 1
ATOM 2010 O O . LEU A 1 248 ? -34.094 14.196 42.534 1.00 62.97 248 LEU A O 1
ATOM 2014 N N . PHE A 1 249 ? -34.934 15.222 44.346 1.00 63.09 249 PHE A N 1
ATOM 2015 C CA . PHE A 1 249 ? -35.669 16.263 43.623 1.00 63.09 249 PHE A CA 1
ATOM 2016 C C . PHE A 1 249 ? -34.759 17.360 43.045 1.00 63.09 249 PHE A C 1
ATOM 2018 O O . PHE A 1 249 ? -35.063 17.919 41.996 1.00 63.09 249 PHE A O 1
ATOM 2025 N N . LEU A 1 250 ? -33.636 17.666 43.705 1.00 60.38 250 LEU A N 1
ATOM 2026 C CA . LEU A 1 250 ? -32.656 18.660 43.245 1.00 60.38 250 LEU A CA 1
ATOM 2027 C C . LEU A 1 250 ? -31.691 18.119 42.179 1.00 60.38 250 LEU A C 1
ATOM 2029 O O . LEU A 1 250 ? -31.095 18.905 41.442 1.00 60.38 250 LEU A O 1
ATOM 2033 N N . ASN A 1 251 ? -31.548 16.798 42.063 1.00 56.50 251 ASN A N 1
ATOM 2034 C CA . ASN A 1 251 ? -30.743 16.181 41.015 1.00 56.50 251 ASN A CA 1
ATOM 2035 C C . ASN A 1 251 ? -31.533 16.141 39.701 1.00 56.50 251 ASN A C 1
ATOM 2037 O O . ASN A 1 251 ? -32.178 15.150 39.361 1.00 56.50 251 ASN A O 1
ATOM 2041 N N . ASN A 1 252 ? -31.453 17.235 38.943 1.00 55.66 252 ASN A N 1
ATOM 2042 C CA . ASN A 1 252 ? -31.854 17.248 37.541 1.00 55.66 252 ASN A CA 1
ATOM 2043 C C . ASN A 1 252 ? -31.071 16.172 36.775 1.00 55.66 252 ASN A C 1
ATOM 2045 O O . ASN A 1 252 ? -29.848 16.085 36.877 1.00 55.66 252 ASN A O 1
ATOM 2049 N N . TYR A 1 253 ? -31.784 15.379 35.981 1.00 54.72 253 TYR A N 1
ATOM 2050 C CA . TYR A 1 253 ? -31.252 14.339 35.095 1.00 54.72 253 TYR A CA 1
ATOM 2051 C C . TYR A 1 253 ? -30.051 14.808 34.247 1.00 54.72 253 TYR A C 1
ATOM 2053 O O . TYR A 1 253 ? -29.118 14.037 34.036 1.00 54.72 253 TYR A O 1
ATOM 2061 N N . GLU A 1 254 ? -30.015 16.083 33.840 1.00 54.84 254 GLU A N 1
ATOM 2062 C CA . GLU A 1 254 ? -28.886 16.682 33.108 1.00 54.84 254 GLU A CA 1
ATOM 2063 C C . GLU A 1 254 ? -27.578 16.711 33.919 1.00 54.84 254 GLU A C 1
ATOM 2065 O O . GLU A 1 254 ? -26.497 16.540 33.357 1.00 54.84 254 GLU A O 1
ATOM 2070 N N . GLN A 1 255 ? -27.637 16.866 35.247 1.00 53.38 255 GLN A N 1
ATOM 2071 C CA . GLN A 1 255 ? -26.434 16.893 36.087 1.00 53.38 255 GLN A CA 1
ATOM 2072 C C . GLN A 1 255 ? -25.810 15.506 36.280 1.00 53.38 255 GLN A C 1
ATOM 2074 O O . GLN A 1 255 ? -24.592 15.402 36.420 1.00 53.38 255 GLN A O 1
ATOM 2079 N N . LEU A 1 256 ? -26.604 14.431 36.213 1.00 55.00 256 LEU A N 1
ATOM 2080 C CA . LEU A 1 256 ? -26.084 13.058 36.256 1.00 55.00 256 LEU A CA 1
ATOM 2081 C C . LEU A 1 256 ? -25.224 12.744 35.025 1.00 55.00 256 LEU A C 1
ATOM 2083 O O . LEU A 1 256 ? -24.194 12.085 35.151 1.00 55.00 256 LEU A O 1
ATOM 2087 N N . GLN A 1 257 ? -25.610 13.269 33.859 1.00 50.56 257 GLN A N 1
ATOM 2088 C CA . GLN A 1 257 ? -24.871 13.101 32.608 1.00 50.56 257 GLN A CA 1
ATOM 2089 C C . GLN A 1 257 ? -23.510 13.815 32.642 1.00 50.56 257 GLN A C 1
ATOM 2091 O O . GLN A 1 257 ? -22.530 13.300 32.112 1.00 50.56 257 GLN A O 1
ATOM 2096 N N . ILE A 1 258 ? -23.433 14.966 33.319 1.00 55.62 258 ILE A N 1
ATOM 2097 C CA . ILE A 1 258 ? -22.190 15.733 33.495 1.00 55.62 258 ILE A CA 1
ATOM 2098 C C . ILE A 1 258 ? -21.295 15.105 34.578 1.00 55.62 258 ILE A C 1
ATOM 2100 O O . ILE A 1 258 ? -20.076 15.081 34.429 1.00 55.62 258 ILE A O 1
ATOM 2104 N N . GLN A 1 259 ? -21.875 14.575 35.659 1.00 56.06 259 GLN A N 1
ATOM 2105 C CA . GLN A 1 259 ? -21.121 14.085 36.818 1.00 56.06 259 GLN A CA 1
ATOM 2106 C C . GLN A 1 259 ? -20.598 12.646 36.667 1.00 56.06 259 GLN A C 1
ATOM 2108 O O . GLN A 1 259 ? -19.580 12.305 37.268 1.00 56.06 259 GLN A O 1
ATOM 2113 N N . TYR A 1 260 ? -21.271 11.808 35.874 1.00 61.50 260 TYR A N 1
ATOM 2114 C CA . TYR A 1 260 ? -20.939 10.387 35.698 1.00 61.50 260 TYR A CA 1
ATOM 2115 C C . TYR A 1 260 ? -20.653 10.011 34.238 1.00 61.50 260 TYR A C 1
ATOM 2117 O O . TYR A 1 260 ? -20.731 8.839 33.880 1.00 61.50 260 TYR A O 1
ATOM 2125 N N . SER A 1 261 ? -20.292 10.990 33.396 1.00 54.72 261 SER A N 1
ATOM 2126 C CA . SER A 1 261 ? -19.934 10.779 31.982 1.00 54.72 261 SER A CA 1
ATOM 2127 C C . SER A 1 261 ? -18.970 9.600 31.778 1.00 54.72 261 SER A C 1
ATOM 2129 O O . SER A 1 261 ? -19.123 8.831 30.833 1.00 54.72 261 SER A O 1
ATOM 2131 N N . ASP A 1 262 ? -18.022 9.420 32.701 1.00 55.09 262 ASP A N 1
ATOM 2132 C CA . ASP A 1 262 ? -16.972 8.399 32.614 1.00 55.09 262 ASP A CA 1
ATOM 2133 C C . ASP A 1 262 ? -17.410 6.998 33.091 1.00 55.09 262 ASP A C 1
ATOM 2135 O O . ASP A 1 262 ? -16.686 6.026 32.877 1.00 55.09 262 ASP A O 1
ATOM 2139 N N . THR A 1 263 ? -18.578 6.862 33.736 1.00 59.31 263 THR A N 1
ATOM 2140 C CA . THR A 1 263 ? -19.102 5.576 34.242 1.00 59.31 263 THR A CA 1
ATOM 2141 C C . THR A 1 263 ? -20.389 5.104 33.563 1.00 59.31 263 THR A C 1
ATOM 2143 O O . THR A 1 263 ? -20.911 4.046 33.927 1.00 59.31 263 THR A O 1
ATOM 2146 N N . LEU A 1 264 ? -20.889 5.842 32.566 1.00 66.31 264 LEU A N 1
ATOM 2147 C CA . LEU A 1 264 ? -22.034 5.441 31.746 1.00 66.31 264 LEU A CA 1
ATOM 2148 C C . LEU A 1 264 ? -21.629 4.303 30.802 1.00 66.31 264 LEU A C 1
ATOM 2150 O O . LEU A 1 264 ? -20.811 4.474 29.899 1.00 66.31 264 LEU A O 1
ATOM 2154 N N . GLN A 1 265 ? -22.225 3.133 31.005 1.00 70.69 265 GLN A N 1
ATOM 2155 C CA . GLN A 1 265 ? -22.039 1.951 30.180 1.00 70.69 265 GLN A CA 1
ATOM 2156 C C . GLN A 1 265 ? -23.301 1.674 29.365 1.00 70.69 265 GLN A C 1
ATOM 2158 O O . GLN A 1 265 ? -24.432 1.726 29.854 1.00 70.69 265 GLN A O 1
ATOM 2163 N N . TYR A 1 266 ? -23.081 1.371 28.090 1.00 78.69 266 TYR A N 1
ATOM 2164 C CA . TYR A 1 266 ? -24.121 1.065 27.120 1.00 78.69 266 TYR A CA 1
ATOM 2165 C C . TYR A 1 266 ? -23.915 -0.371 26.632 1.00 78.69 266 TYR A C 1
ATOM 2167 O O . TYR A 1 266 ? -23.190 -0.561 25.659 1.00 78.69 266 TYR A O 1
ATOM 2175 N N . PRO A 1 267 ? -24.471 -1.393 27.299 1.00 83.50 267 PRO A N 1
ATOM 2176 C CA . PRO A 1 267 ? -24.339 -2.776 26.856 1.00 83.50 267 PRO A CA 1
ATOM 2177 C C . PRO A 1 267 ? -24.846 -2.929 25.419 1.00 83.50 267 PRO A C 1
ATOM 2179 O O . PRO A 1 267 ? -25.977 -2.540 25.115 1.00 83.50 267 PRO A O 1
ATOM 2182 N N . CYS A 1 268 ? -24.003 -3.477 24.541 1.00 84.12 268 CYS A N 1
ATOM 2183 C CA . CYS A 1 268 ? -24.379 -3.736 23.154 1.00 84.12 268 CYS A CA 1
ATOM 2184 C C . CYS A 1 268 ? -25.301 -4.957 23.074 1.00 84.12 268 CYS A C 1
ATOM 2186 O O . CYS A 1 268 ? -25.097 -5.961 23.755 1.00 84.12 268 CYS A O 1
ATOM 2188 N N . SER A 1 269 ? -26.296 -4.894 22.191 1.00 84.12 269 SER A N 1
ATOM 2189 C CA . SER A 1 269 ? -27.161 -6.033 21.862 1.00 84.12 269 SER A CA 1
ATOM 2190 C C . SER A 1 269 ? -26.431 -7.114 21.054 1.00 84.12 269 SER A C 1
ATOM 2192 O O . SER A 1 269 ? -26.741 -8.299 21.171 1.00 84.12 269 SER A O 1
ATOM 2194 N N . GLN A 1 270 ? -25.437 -6.710 20.258 1.00 83.00 270 GLN A N 1
ATOM 2195 C CA . GLN A 1 270 ? -24.559 -7.585 19.490 1.00 83.00 270 GLN A CA 1
ATOM 2196 C C . GLN A 1 270 ? -23.117 -7.396 19.953 1.00 83.00 270 GLN A C 1
ATOM 2198 O O . GLN A 1 270 ? -22.610 -6.279 19.989 1.00 83.00 270 GLN A O 1
ATOM 2203 N N . ILE A 1 271 ? -22.457 -8.504 20.293 1.00 80.88 271 ILE A N 1
ATOM 2204 C CA . ILE A 1 271 ? -21.087 -8.486 20.821 1.00 80.88 271 ILE A CA 1
ATOM 2205 C C . ILE A 1 271 ? -20.058 -8.365 19.684 1.00 80.88 271 ILE A C 1
ATOM 2207 O O . ILE A 1 271 ? -18.975 -7.839 19.909 1.00 80.88 271 ILE A O 1
ATOM 2211 N N . GLY A 1 272 ? -20.386 -8.830 18.473 1.00 90.12 272 GLY A N 1
ATOM 2212 C CA . GLY A 1 272 ? -19.508 -8.794 17.300 1.00 90.12 272 GLY A CA 1
ATOM 2213 C C . GLY A 1 272 ? -20.074 -7.917 16.187 1.00 90.12 272 GLY A C 1
ATOM 2214 O O . GLY A 1 272 ? -21.163 -8.185 15.686 1.00 90.12 272 GLY A O 1
ATOM 2215 N N . ILE A 1 273 ? -19.320 -6.893 15.784 1.00 92.75 273 ILE A N 1
ATOM 2216 C CA . ILE A 1 273 ? -19.712 -5.937 14.736 1.00 92.75 273 ILE A CA 1
ATOM 2217 C C . ILE A 1 273 ? -18.692 -6.002 13.603 1.00 92.75 273 ILE A C 1
ATOM 2219 O O . ILE A 1 273 ? -17.507 -5.772 13.832 1.00 92.75 273 ILE A O 1
ATOM 2223 N N . THR A 1 274 ? -19.119 -6.306 12.378 1.00 95.62 274 THR A N 1
ATOM 2224 C CA . THR A 1 274 ? -18.200 -6.451 11.238 1.00 95.62 274 THR A CA 1
ATOM 2225 C C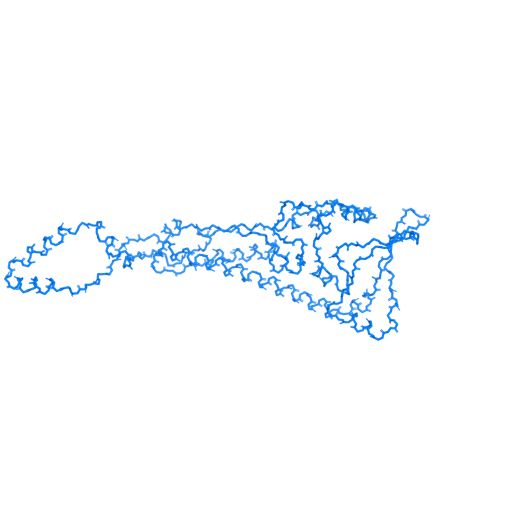 . THR A 1 274 ? -17.519 -5.130 10.886 1.00 95.62 274 THR A C 1
ATOM 2227 O O . THR A 1 274 ? -18.170 -4.084 10.832 1.00 95.62 274 THR A O 1
ATOM 2230 N N . TYR A 1 275 ? -16.214 -5.158 10.608 1.00 96.31 275 TYR A N 1
ATOM 2231 C CA . TYR A 1 275 ? -15.435 -3.959 10.283 1.00 96.31 275 TYR A CA 1
ATOM 2232 C C . TYR A 1 275 ? -15.997 -3.225 9.065 1.00 96.31 275 TYR A C 1
ATOM 2234 O O . TYR A 1 275 ? -16.086 -1.999 9.084 1.00 96.31 275 TYR A O 1
ATOM 2242 N N . GLY A 1 276 ? -16.468 -3.956 8.048 1.00 94.44 276 GLY A N 1
ATOM 2243 C CA . GLY A 1 276 ? -17.069 -3.369 6.845 1.00 94.44 276 GLY A CA 1
ATOM 2244 C C . GLY A 1 276 ? -18.314 -2.515 7.098 1.00 94.44 276 GLY A C 1
ATOM 2245 O O . GLY A 1 276 ? -18.693 -1.721 6.242 1.00 94.44 276 GLY A O 1
ATOM 2246 N N . SER A 1 277 ? -18.949 -2.639 8.267 1.00 93.88 277 SER A N 1
ATOM 2247 C CA . SER A 1 277 ? -20.098 -1.802 8.619 1.00 93.88 277 SER A CA 1
ATOM 2248 C C . SER A 1 277 ? -19.700 -0.384 9.040 1.00 93.88 277 SER A C 1
ATOM 2250 O O . SER A 1 277 ? -20.486 0.546 8.871 1.00 93.88 277 SER A O 1
ATOM 2252 N N . PHE A 1 278 ? -18.487 -0.177 9.555 1.00 94.62 278 PHE A N 1
ATOM 2253 C CA . PHE A 1 278 ? -18.071 1.119 10.099 1.00 94.62 278 PHE A CA 1
ATOM 2254 C C . PHE A 1 278 ? -16.726 1.625 9.574 1.00 94.62 278 PHE A C 1
ATOM 2256 O O . PHE A 1 278 ? -16.391 2.775 9.846 1.00 94.62 278 PHE A O 1
ATOM 2263 N N . ILE A 1 279 ? -15.978 0.822 8.815 1.00 96.12 279 ILE A N 1
ATOM 2264 C CA . ILE A 1 279 ? -14.717 1.201 8.171 1.00 96.12 279 ILE A CA 1
ATOM 2265 C C . ILE A 1 279 ? -14.865 1.069 6.656 1.00 96.12 279 ILE A C 1
ATOM 2267 O O . ILE A 1 279 ? -15.287 0.036 6.144 1.00 96.12 279 ILE A O 1
ATOM 2271 N N . SER A 1 280 ? -14.442 2.099 5.929 1.00 94.75 280 SER A N 1
ATOM 2272 C CA . SER A 1 280 ? -14.283 2.070 4.476 1.00 94.75 280 SER A CA 1
ATOM 2273 C C . SER A 1 280 ? -12.912 2.608 4.093 1.00 94.75 280 SER A C 1
ATOM 2275 O O . SER A 1 280 ? -12.438 3.574 4.689 1.00 94.75 280 SER A O 1
ATOM 2277 N N . ILE A 1 281 ? -12.294 2.031 3.062 1.00 93.31 281 ILE A N 1
ATOM 2278 C CA . ILE A 1 281 ? -11.025 2.511 2.517 1.00 93.31 281 ILE A CA 1
ATOM 2279 C C . ILE A 1 281 ? -11.096 2.633 0.998 1.00 93.31 281 ILE A C 1
ATOM 2281 O O . ILE A 1 281 ? -11.691 1.803 0.314 1.00 93.31 281 ILE A O 1
ATOM 2285 N N . LYS A 1 282 ? -10.480 3.685 0.466 1.00 93.19 282 LYS A N 1
ATOM 2286 C CA . LYS A 1 282 ? -10.299 3.889 -0.968 1.00 93.19 282 LYS A CA 1
ATOM 2287 C C . LYS A 1 282 ? -8.848 4.300 -1.234 1.00 93.19 282 LYS A C 1
ATOM 2289 O O . LYS A 1 282 ? -8.521 5.478 -1.068 1.00 93.19 282 LYS A O 1
ATOM 2294 N N . PRO A 1 283 ? -7.961 3.360 -1.594 1.00 92.31 283 PRO A N 1
ATOM 2295 C CA . PRO A 1 283 ? -6.586 3.697 -1.937 1.00 92.31 283 PRO A CA 1
ATOM 2296 C C . PRO A 1 283 ? -6.536 4.509 -3.237 1.00 92.31 283 PRO A C 1
ATOM 2298 O O . PRO A 1 283 ? -7.287 4.255 -4.181 1.00 92.31 283 PRO A O 1
ATOM 2301 N N . ILE A 1 284 ? -5.636 5.484 -3.278 1.00 90.94 284 ILE A N 1
ATOM 2302 C CA . ILE A 1 284 ? -5.199 6.159 -4.497 1.00 90.94 284 ILE A CA 1
ATOM 2303 C C . ILE A 1 284 ? -3.862 5.530 -4.872 1.00 90.94 284 ILE A C 1
ATOM 2305 O O . ILE A 1 284 ? -2.864 5.731 -4.181 1.00 90.94 284 ILE A O 1
ATOM 2309 N N . PHE A 1 285 ? -3.869 4.732 -5.935 1.00 90.12 285 PHE A N 1
ATOM 2310 C CA . PHE A 1 285 ? -2.660 4.112 -6.464 1.00 90.12 285 PHE A CA 1
ATOM 2311 C C . PHE A 1 285 ? -1.829 5.113 -7.262 1.00 90.12 285 PHE A C 1
ATOM 2313 O O . PHE A 1 285 ? -2.357 6.075 -7.824 1.00 90.12 285 PHE A O 1
ATOM 2320 N N . HIS A 1 286 ? -0.533 4.836 -7.328 1.00 88.19 286 HIS A N 1
ATOM 2321 C CA . HIS A 1 286 ? 0.435 5.585 -8.101 1.00 88.19 286 HIS A CA 1
ATOM 2322 C C . HIS A 1 286 ? 0.033 5.630 -9.576 1.00 88.19 286 HIS A C 1
ATOM 2324 O O . HIS A 1 286 ? -0.442 4.632 -10.129 1.00 88.19 286 HIS A O 1
ATOM 2330 N N . GLN A 1 287 ? 0.255 6.775 -10.234 1.00 86.38 287 GLN A N 1
ATOM 2331 C CA . GLN A 1 287 ? -0.212 7.010 -11.608 1.00 86.38 287 GLN A CA 1
ATOM 2332 C C . GLN A 1 287 ? 0.209 5.894 -12.583 1.00 86.38 287 GLN A C 1
ATOM 2334 O O . GLN A 1 287 ? -0.568 5.522 -13.469 1.00 86.38 287 GLN A O 1
ATOM 2339 N N . VAL A 1 288 ? 1.407 5.328 -12.386 1.00 85.62 288 VAL A N 1
ATOM 2340 C CA . VAL A 1 288 ? 1.957 4.227 -13.199 1.00 85.62 288 VAL A CA 1
ATOM 2341 C C . VAL A 1 288 ? 1.017 3.020 -13.286 1.00 85.62 288 VAL A C 1
ATOM 2343 O O . VAL A 1 288 ? 0.899 2.429 -14.352 1.00 85.62 288 VAL A O 1
ATOM 2346 N N . CYS A 1 289 ? 0.275 2.698 -12.221 1.00 86.75 289 CYS A N 1
ATOM 2347 C CA . CYS A 1 289 ? -0.624 1.542 -12.176 1.00 86.75 289 CYS A CA 1
ATOM 2348 C C . CYS A 1 289 ? -1.875 1.694 -13.056 1.00 86.75 289 CYS A C 1
ATOM 2350 O O . CYS A 1 289 ? -2.601 0.729 -13.267 1.00 86.75 289 CYS A O 1
ATOM 2352 N N . SER A 1 290 ? -2.158 2.916 -13.511 1.00 85.56 290 SER A N 1
ATOM 2353 C CA . SER A 1 290 ? -3.295 3.265 -14.376 1.00 85.56 290 SER A CA 1
ATOM 2354 C C . SER A 1 290 ? -2.853 3.790 -15.743 1.00 85.56 290 SER A C 1
ATOM 2356 O O . SER A 1 290 ? -3.648 4.361 -16.487 1.00 85.56 290 SER A O 1
ATOM 2358 N N . SER A 1 291 ? -1.560 3.675 -16.037 1.00 84.75 291 SER A N 1
ATOM 2359 C CA . SER A 1 291 ? -0.953 4.220 -17.243 1.00 84.75 291 SER A CA 1
ATOM 2360 C C . SER A 1 291 ? -0.958 3.209 -18.387 1.00 84.75 291 SER A C 1
ATOM 2362 O O . SER A 1 291 ? -1.167 2.015 -18.181 1.00 84.75 291 SER A O 1
ATOM 2364 N N . SER A 1 292 ? -0.639 3.678 -19.593 1.00 80.62 292 SER A N 1
ATOM 2365 C CA . SER A 1 292 ? -0.431 2.809 -20.756 1.00 80.62 292 SER A CA 1
ATOM 2366 C C . SER A 1 292 ? 0.818 1.922 -20.657 1.00 80.62 292 SER A C 1
ATOM 2368 O O . SER A 1 292 ? 1.030 1.077 -21.517 1.00 80.62 292 SER A O 1
ATOM 2370 N N . PHE A 1 293 ? 1.641 2.062 -19.609 1.00 77.50 293 PHE A N 1
ATOM 2371 C CA . PHE A 1 293 ? 2.764 1.151 -19.354 1.00 77.50 293 PHE A CA 1
ATOM 2372 C C . PHE A 1 293 ? 2.326 -0.200 -18.771 1.00 77.50 293 PHE A C 1
ATOM 2374 O O . PHE A 1 293 ? 3.125 -1.130 -18.734 1.00 77.50 293 PHE A O 1
ATOM 2381 N N . THR A 1 294 ? 1.086 -0.304 -18.282 1.00 76.12 294 THR A N 1
ATOM 2382 C CA . THR A 1 294 ? 0.548 -1.514 -17.636 1.00 76.12 294 THR A CA 1
ATOM 2383 C C . THR A 1 294 ? -0.710 -2.049 -18.318 1.00 76.12 294 THR A C 1
ATOM 2385 O O . THR A 1 294 ? -1.367 -2.924 -17.762 1.00 76.12 294 THR A O 1
ATOM 2388 N N . SER A 1 295 ? -1.101 -1.492 -19.467 1.00 67.06 295 SER A N 1
ATOM 2389 C CA . SER A 1 295 ? -2.248 -1.975 -20.237 1.00 67.06 295 SER A CA 1
ATOM 2390 C C . SER A 1 295 ? -1.838 -3.163 -21.102 1.00 67.06 295 SER A C 1
ATOM 2392 O O . SER A 1 295 ? -0.936 -3.025 -21.926 1.00 67.06 295 SER A O 1
ATOM 2394 N N . ASP A 1 296 ? -2.522 -4.294 -20.928 1.00 53.56 296 ASP A N 1
ATOM 2395 C CA . ASP A 1 296 ? -2.444 -5.448 -21.826 1.00 53.56 296 ASP A CA 1
ATOM 2396 C C . ASP A 1 296 ? -3.219 -5.122 -23.122 1.00 53.56 296 ASP A C 1
ATOM 2398 O O . ASP A 1 296 ? -4.392 -5.476 -23.257 1.00 53.56 296 ASP A O 1
ATOM 2402 N N . GLU A 1 297 ? -2.598 -4.379 -24.041 1.00 42.81 297 GLU A N 1
ATOM 2403 C CA . GLU A 1 297 ? -2.978 -4.377 -25.466 1.00 42.81 297 GLU A CA 1
ATOM 2404 C C . GLU A 1 297 ? -2.026 -5.270 -26.265 1.00 42.81 297 GLU A C 1
ATOM 2406 O O . GLU A 1 297 ? -0.796 -5.178 -26.039 1.00 42.81 297 GLU A O 1
#